Protein AF-A0A1G4J969-F1 (afdb_monomer)

Nearest PDB structures (foldseek):
  8i4x-assembly1_D  TM=6.548E-01  e=2.577E-09  Saccharomyces cerevisiae S288C
  7yqh-assembly1_D  TM=6.220E-01  e=5.184E-09  Saccharomyces cerevisiae S288C
  8i4w-assembly1_D  TM=6.866E-01  e=2.002E-08  Saccharomyces cerevisiae S288C
  8hqs-assembly1_D  TM=6.926E-01  e=4.218E-08  Saccharomyces cerevisiae S288C

pLDDT: mean 70.78, std 21.71, range [30.7, 97.62]

Radius of gyration: 30.9 Å; Cα contacts (8 Å, |Δi|>4): 247; chains: 1; bounding box: 83×100×76 Å

Secondary structure (DSSP, 8-state):
-----------------------------------------------PPPPPP-------S--S-GGGS-HHHHHHHHHHHHHHHHHSSPPPSSS-HHHHHHHHHHHHTT-S-TTTHHHHHHHHT-TTS----S--S-----PPPHHHHHHH-SSPTT--HHHHHHHHT--HHHHHS---------TTPPP--HHHHHHHHHTTTTSTTHHHHHHHHHHSHHHHTSSSS-HHHHHHHHHHH-HHHHHHHHHHHS-TT-HHHHHHHHHHSTTHHHHHHHHHTT-SS--HHHHHHHHHHHHHTT-HHHHHHHHHHHHHH-SS-THHHHHHHHHHHHHHHH-SS---HHHHHHHHHHHHHHH--

Sequence (361 aa):
MDSQDSLGEPLPVVGLDADVSVSTTEEEPGFDDEDEEDFLPGLDQPSSPEPPHRSSTQDNLLQLSEEDFDHSLIQKMDKTEKLAKALETEPPVSADVAGLSESFVSELEREDRTKDISLTLTERHLENRKDWYFLRENSSFMPTDSWETFLYGSLKPGCSLEELLQSFGVPRSLLTDLHVSLDGYDPRIRTNALSEMCCQLSQFIKSPRFTECFISFILDRNIFNSVGCTSAWCTDIYHKIGPTKFWDDYFKIVPKEAYILHLRVSRQIHGADRMLFQKLHNTTSLSNRRLIKGFDTLLFAGNHQGLLYYTLFIYGIRPDDTQSESLFQAMRNRLQKSRKGQYEVELVILEGYLTTFLINR

Mean predicted aligned error: 17.66 Å

Structure (mmCIF, N/CA/C/O backbone):
data_AF-A0A1G4J969-F1
#
_entry.id   AF-A0A1G4J969-F1
#
loop_
_atom_site.group_PDB
_atom_site.id
_atom_site.type_symbol
_atom_site.label_atom_id
_atom_site.label_alt_id
_atom_site.label_comp_id
_atom_site.label_asym_id
_atom_site.label_entity_id
_atom_site.label_seq_id
_atom_site.pdbx_PDB_ins_code
_atom_site.Cartn_x
_atom_site.Cartn_y
_atom_site.Cartn_z
_atom_site.occupancy
_atom_site.B_iso_or_equiv
_atom_site.auth_seq_id
_atom_site.auth_comp_id
_atom_site.auth_asym_id
_atom_site.auth_atom_id
_atom_site.pdbx_PDB_model_num
ATOM 1 N N . MET A 1 1 ? 39.313 48.111 1.075 1.00 41.81 1 MET A N 1
ATOM 2 C CA . MET A 1 1 ? 38.159 49.024 1.037 1.00 41.81 1 MET A CA 1
ATOM 3 C C . MET A 1 1 ? 37.201 48.566 2.105 1.00 41.81 1 MET A C 1
ATOM 5 O O . MET A 1 1 ? 37.050 47.366 2.298 1.00 41.81 1 MET A O 1
ATOM 9 N N . ASP A 1 2 ? 36.729 49.548 2.844 1.00 39.50 2 ASP A N 1
ATOM 10 C CA . ASP A 1 2 ? 36.290 49.498 4.228 1.00 39.50 2 ASP A CA 1
ATOM 11 C C . ASP A 1 2 ? 34.948 48.795 4.478 1.00 39.50 2 ASP A C 1
ATOM 13 O O . ASP A 1 2 ? 34.067 48.781 3.625 1.00 39.50 2 ASP A O 1
ATOM 17 N N . SER A 1 3 ? 34.859 48.223 5.683 1.00 47.06 3 SER A N 1
ATOM 18 C CA . SER A 1 3 ? 33.793 48.353 6.688 1.00 47.06 3 SER A CA 1
ATOM 19 C C . SER A 1 3 ? 32.348 48.607 6.227 1.00 47.06 3 SER A C 1
ATOM 21 O O . SER A 1 3 ? 32.068 49.637 5.626 1.00 47.06 3 SER A O 1
ATOM 23 N N . GLN A 1 4 ? 31.396 47.799 6.711 1.00 51.38 4 GLN A N 1
ATOM 24 C CA . GLN A 1 4 ? 30.562 48.179 7.868 1.00 51.38 4 GLN A CA 1
ATOM 25 C C . GLN A 1 4 ? 29.489 47.133 8.209 1.00 51.38 4 GLN A C 1
ATOM 27 O O . GLN A 1 4 ? 28.788 46.608 7.346 1.00 51.38 4 GLN A O 1
ATOM 32 N N . ASP A 1 5 ? 29.380 46.904 9.517 1.00 48.19 5 ASP A N 1
ATOM 33 C CA . ASP A 1 5 ? 28.280 46.289 10.250 1.00 48.19 5 ASP A CA 1
ATOM 34 C C . ASP A 1 5 ? 26.935 46.998 10.026 1.00 48.19 5 ASP A C 1
ATOM 36 O O . ASP A 1 5 ? 26.881 48.221 9.884 1.00 48.19 5 ASP A O 1
ATOM 40 N N . SER A 1 6 ? 25.829 46.261 10.172 1.00 56.16 6 SER A N 1
ATOM 41 C CA . SER A 1 6 ? 24.638 46.837 10.802 1.00 56.16 6 SER A CA 1
ATOM 42 C C . SER A 1 6 ? 23.777 45.770 11.480 1.00 56.16 6 SER A C 1
ATOM 44 O O . SER A 1 6 ? 23.208 44.887 10.840 1.00 56.16 6 SER A O 1
ATOM 46 N N . LEU A 1 7 ? 23.735 45.887 12.806 1.00 50.84 7 LEU A N 1
ATOM 47 C CA . LEU A 1 7 ? 22.812 45.265 13.748 1.00 50.84 7 LEU A CA 1
ATOM 48 C C . LEU A 1 7 ? 21.416 45.894 13.621 1.00 50.84 7 LEU A C 1
ATOM 50 O O . LEU A 1 7 ? 21.294 47.105 13.452 1.00 50.84 7 LEU A O 1
ATOM 54 N N . GLY A 1 8 ? 20.374 45.085 13.809 1.00 43.09 8 GLY A N 1
ATOM 55 C CA . GLY A 1 8 ? 18.993 45.544 13.948 1.00 43.09 8 GLY A CA 1
ATOM 56 C C . GLY A 1 8 ? 18.154 44.533 14.727 1.00 43.09 8 GLY A C 1
ATOM 57 O O . GLY A 1 8 ? 17.591 43.610 14.152 1.00 43.09 8 GLY A O 1
ATOM 58 N N . GLU A 1 9 ? 18.107 44.722 16.040 1.00 43.41 9 GLU A N 1
ATOM 59 C CA . GLU A 1 9 ? 17.221 44.087 17.030 1.00 43.41 9 GLU A CA 1
ATOM 60 C C . GLU A 1 9 ? 16.158 45.144 17.484 1.00 43.41 9 GLU A C 1
ATOM 62 O O . GLU A 1 9 ? 16.307 46.312 17.117 1.00 43.41 9 GLU A O 1
ATOM 67 N N . PRO A 1 10 ? 15.154 44.858 18.347 1.00 60.16 10 PRO A N 1
ATOM 68 C CA . PRO A 1 10 ? 13.914 44.097 18.115 1.00 60.16 10 PRO A CA 1
ATOM 69 C C . PRO A 1 10 ? 12.632 44.868 18.589 1.00 60.16 10 PRO A C 1
ATOM 71 O O . PRO A 1 10 ? 12.700 46.056 18.898 1.00 60.16 10 PRO A O 1
ATOM 74 N N . LEU A 1 11 ? 11.504 44.134 18.748 1.00 40.22 11 LEU A N 1
ATOM 75 C CA . LEU A 1 11 ? 10.257 44.409 19.530 1.00 40.22 11 LEU A CA 1
ATOM 76 C C . LEU A 1 11 ? 9.045 45.032 18.780 1.00 40.22 11 LEU A C 1
ATOM 78 O O . LEU A 1 11 ? 9.260 45.700 17.772 1.00 40.22 11 LEU A O 1
ATOM 82 N N . PRO A 1 12 ? 7.770 44.863 19.249 1.00 51.97 12 PRO A N 1
ATOM 83 C CA . PRO A 1 12 ? 7.336 44.391 20.575 1.00 51.97 12 PRO A CA 1
ATOM 84 C C . PRO A 1 12 ? 6.192 43.349 20.665 1.00 51.97 12 PRO A C 1
ATOM 86 O O . PRO A 1 12 ? 5.456 43.043 19.733 1.00 51.97 12 PRO A O 1
ATOM 89 N N . VAL A 1 13 ? 6.091 42.881 21.910 1.00 43.28 13 VAL A N 1
ATOM 90 C CA . VAL A 1 13 ? 5.053 42.156 22.656 1.00 43.28 13 VAL A CA 1
ATOM 91 C C . VAL A 1 13 ? 3.628 42.696 22.461 1.00 43.28 13 VAL A C 1
ATOM 93 O O . VAL A 1 13 ? 3.407 43.897 22.591 1.00 43.28 13 VAL A O 1
ATOM 96 N N . VA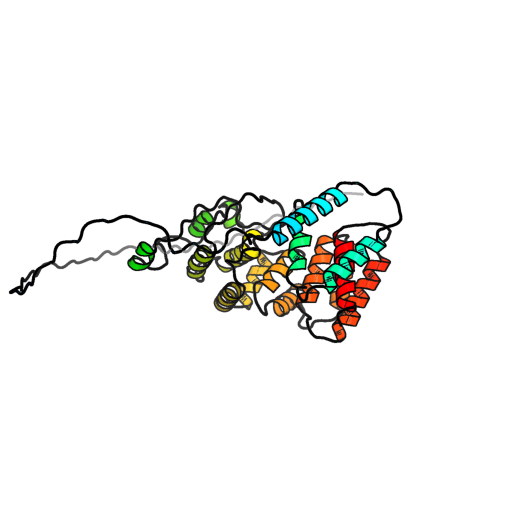L A 1 14 ? 2.653 41.789 22.322 1.00 45.75 14 VAL A N 1
ATOM 97 C CA . VAL A 1 14 ? 1.273 41.974 22.811 1.00 45.75 14 VAL A CA 1
ATOM 98 C C . VAL A 1 14 ? 0.825 40.656 23.443 1.00 45.75 14 VAL A C 1
ATOM 100 O O . VAL A 1 14 ? 0.712 39.641 22.761 1.00 45.75 14 VAL A O 1
ATOM 103 N N . GLY A 1 15 ? 0.629 40.682 24.761 1.00 36.88 15 GLY A N 1
ATOM 104 C CA . GLY A 1 15 ? -0.068 39.637 25.504 1.00 36.88 15 GLY A CA 1
ATOM 105 C C . GLY A 1 15 ? -1.577 39.845 25.455 1.00 36.88 15 GLY A C 1
ATOM 106 O O . GLY A 1 15 ? -2.033 40.942 25.146 1.00 36.88 15 GLY A O 1
ATOM 107 N N . LEU A 1 16 ? -2.328 38.800 25.788 1.00 47.72 16 LEU A N 1
ATOM 108 C CA . LEU A 1 16 ? -3.679 38.900 26.330 1.00 47.72 16 LEU A CA 1
ATOM 109 C C . LEU A 1 16 ? -3.958 37.627 27.132 1.00 47.72 16 LEU A C 1
ATOM 111 O O . LEU A 1 16 ? -4.098 36.538 26.576 1.00 47.72 16 LEU A O 1
ATOM 115 N N . ASP A 1 17 ? -3.994 37.819 28.445 1.00 38.53 17 ASP A N 1
ATOM 116 C CA . ASP A 1 17 ? -4.582 36.928 29.432 1.00 38.53 17 ASP A CA 1
ATOM 117 C C . ASP A 1 17 ? -6.094 36.800 29.204 1.00 38.53 17 ASP A C 1
ATOM 119 O O . ASP A 1 17 ? -6.768 37.776 28.862 1.00 38.53 17 ASP A O 1
ATOM 123 N N . ALA A 1 18 ? -6.637 35.616 29.472 1.00 47.59 18 ALA A N 1
ATOM 124 C CA . ALA A 1 18 ? -8.020 35.466 29.903 1.00 47.59 18 ALA A CA 1
ATOM 125 C C . ALA A 1 18 ? -8.147 34.200 30.756 1.00 47.59 18 ALA A C 1
ATOM 127 O O . ALA A 1 18 ? -8.369 33.097 30.257 1.00 47.59 18 ALA A O 1
ATOM 128 N N . ASP A 1 19 ? -8.000 34.410 32.061 1.00 36.81 19 ASP A N 1
ATOM 129 C CA . ASP A 1 19 ? -8.583 33.591 33.114 1.00 36.81 19 ASP A CA 1
ATOM 130 C C . ASP A 1 19 ? -10.093 33.420 32.896 1.00 36.81 19 ASP A C 1
ATOM 132 O O . ASP A 1 19 ? -10.825 34.406 32.803 1.00 36.81 19 ASP A O 1
ATOM 136 N N . VAL A 1 20 ? -10.579 32.179 32.939 1.00 45.09 20 VAL A N 1
ATOM 137 C CA . VAL A 1 20 ? -11.920 31.882 33.459 1.00 45.09 20 VAL A CA 1
ATOM 138 C C . VAL A 1 20 ? -11.818 30.655 34.356 1.00 45.09 20 VAL A C 1
ATOM 140 O O . VAL A 1 20 ? -11.724 29.519 33.902 1.00 45.09 20 VAL A O 1
ATOM 143 N N . SER A 1 21 ? -11.850 30.927 35.656 1.00 44.84 21 SER A N 1
ATOM 144 C CA . SER A 1 21 ? -12.199 29.977 36.707 1.00 44.84 21 SER A CA 1
ATOM 145 C C . SER A 1 21 ? -13.710 30.045 36.925 1.00 44.84 21 SER A C 1
ATOM 147 O O . SER A 1 21 ? -14.201 31.135 37.204 1.00 44.84 21 SER A O 1
ATOM 149 N N . VAL A 1 22 ? -14.436 28.922 36.873 1.00 42.62 22 VAL A N 1
ATOM 150 C CA . VAL A 1 22 ? -15.690 28.750 37.630 1.00 42.62 22 VAL A CA 1
ATOM 151 C C . VAL A 1 22 ? -15.782 27.317 38.155 1.00 42.62 22 VAL A C 1
ATOM 153 O O . VAL A 1 22 ? -15.481 26.339 37.478 1.00 42.62 22 VAL A O 1
ATOM 156 N N . SER A 1 23 ? -16.167 27.291 39.419 1.00 37.66 23 SER A N 1
ATOM 157 C CA . SER A 1 23 ? -16.250 26.261 40.438 1.00 37.66 23 SER A CA 1
ATOM 158 C C . SER A 1 23 ? -17.366 25.223 40.274 1.00 37.66 23 SER A C 1
ATOM 160 O O . SER A 1 23 ? -18.466 25.537 39.831 1.00 37.66 23 SER A O 1
ATOM 162 N N . THR A 1 24 ? -17.047 24.019 40.759 1.00 41.03 24 THR A N 1
ATOM 163 C CA . THR A 1 24 ? -17.856 23.057 41.538 1.00 41.03 24 THR A CA 1
ATOM 164 C C . THR A 1 24 ? -19.319 23.397 41.840 1.00 41.03 24 THR A C 1
ATOM 166 O O . THR A 1 24 ? -19.602 24.434 42.442 1.00 41.03 24 THR A O 1
ATOM 169 N N . THR A 1 25 ? -20.212 22.421 41.652 1.00 40.56 25 THR A N 1
ATOM 170 C CA . THR A 1 25 ? -21.225 22.095 42.672 1.00 40.56 25 THR A CA 1
ATOM 171 C C . THR A 1 25 ? -21.637 20.628 42.564 1.00 40.56 25 THR A C 1
ATOM 173 O O . THR A 1 25 ? -21.962 20.132 41.488 1.00 40.56 25 THR A O 1
ATOM 176 N N . GLU A 1 26 ? -21.519 19.957 43.704 1.00 45.94 26 GLU A N 1
ATOM 177 C CA . GLU A 1 26 ? -22.080 18.659 44.059 1.00 45.94 26 GLU A CA 1
ATOM 178 C C . GLU A 1 26 ? -23.613 18.723 44.026 1.00 45.94 26 GLU A C 1
ATOM 180 O O . GLU A 1 26 ? -24.165 19.793 44.261 1.00 45.94 26 GLU A O 1
ATOM 185 N N . GLU A 1 27 ? -24.274 17.590 43.782 1.00 46.66 27 GLU A N 1
ATOM 186 C CA . GLU A 1 27 ? -25.520 17.191 44.457 1.00 46.66 27 GLU A CA 1
ATOM 187 C C . GLU A 1 27 ? -25.898 15.769 43.999 1.00 46.66 27 GLU A C 1
ATOM 189 O O . GLU A 1 27 ? -26.453 15.552 42.922 1.00 46.66 27 GLU A O 1
ATOM 194 N N . GLU A 1 28 ? -25.557 14.782 44.833 1.00 47.25 28 GLU A N 1
ATOM 195 C CA . GLU A 1 28 ? -26.369 13.570 44.967 1.00 47.25 28 GLU A CA 1
ATOM 196 C C . GLU A 1 28 ? -27.682 13.937 45.675 1.00 47.25 28 GLU A C 1
ATOM 198 O O . GLU A 1 28 ? -27.721 14.867 46.487 1.00 47.25 28 GLU A O 1
ATOM 203 N N . PRO A 1 29 ? -28.749 13.165 45.438 1.00 54.50 29 PRO A N 1
ATO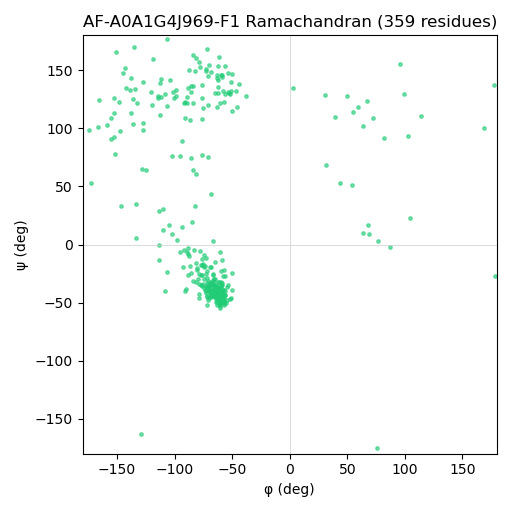M 204 C CA . PRO A 1 29 ? -29.245 12.393 46.571 1.00 54.50 29 PRO A CA 1
ATOM 205 C C . PRO A 1 29 ? -29.635 10.961 46.197 1.00 54.50 29 PRO A C 1
ATOM 207 O O . PRO A 1 29 ? -30.195 10.692 45.132 1.00 54.50 29 PRO A O 1
ATOM 210 N N . GLY A 1 30 ? -29.354 10.056 47.133 1.00 40.66 30 GLY A N 1
ATOM 211 C CA . GLY A 1 30 ? -29.876 8.697 47.155 1.00 40.66 30 GLY A CA 1
ATOM 212 C C . GLY A 1 30 ? -31.359 8.617 47.520 1.00 40.66 30 GLY A C 1
ATOM 213 O O . GLY A 1 30 ? -31.954 9.595 47.963 1.00 40.66 30 GLY A O 1
ATOM 214 N N . PHE A 1 31 ? -31.912 7.424 47.310 1.00 42.41 31 PHE A N 1
ATOM 215 C CA . PHE A 1 31 ? -33.105 6.831 47.930 1.00 42.41 31 PHE A CA 1
ATOM 216 C C . PHE A 1 31 ? -33.034 5.338 47.546 1.00 42.41 31 PHE A C 1
ATOM 218 O O . PHE A 1 31 ? -32.978 5.024 46.357 1.00 42.41 31 PHE A O 1
ATOM 225 N N . ASP A 1 32 ? -32.600 4.476 48.462 1.00 41.44 32 ASP A N 1
ATOM 226 C CA . ASP A 1 32 ? -33.397 3.728 49.456 1.00 41.44 32 ASP A CA 1
ATOM 227 C C . ASP A 1 32 ? -34.226 2.591 48.834 1.00 41.44 32 ASP A C 1
ATOM 229 O O . ASP A 1 32 ? -35.200 2.814 48.118 1.00 41.44 32 ASP A O 1
ATOM 233 N N . ASP A 1 33 ? -33.735 1.393 49.154 1.00 42.03 33 ASP A N 1
ATOM 234 C CA . ASP A 1 33 ? -34.429 0.270 49.781 1.00 42.03 33 ASP A CA 1
ATOM 235 C C . ASP A 1 33 ? -35.548 -0.494 49.060 1.00 42.03 33 ASP A C 1
ATOM 237 O O . ASP A 1 33 ? -36.584 0.031 48.668 1.00 42.03 33 ASP A O 1
ATOM 241 N N . GLU A 1 34 ? -35.250 -1.798 48.990 1.00 44.31 34 GLU A N 1
ATOM 242 C CA . GLU A 1 34 ? -36.081 -2.936 49.391 1.00 44.31 34 GLU A CA 1
ATOM 243 C C . GLU A 1 34 ? -37.446 -3.104 48.716 1.00 44.31 34 GLU A C 1
ATOM 245 O O . GLU A 1 34 ? -38.354 -2.304 48.870 1.00 44.31 34 GLU A O 1
ATOM 250 N N . ASP A 1 35 ? -37.592 -4.234 48.019 1.00 50.78 35 ASP A N 1
ATOM 251 C CA . ASP A 1 35 ? -38.647 -5.193 48.351 1.00 50.78 35 ASP A CA 1
ATOM 252 C C . ASP A 1 35 ? -38.256 -6.572 47.788 1.00 50.78 35 ASP A C 1
ATOM 254 O O . ASP A 1 35 ? -38.308 -6.851 46.585 1.00 50.78 35 ASP A O 1
ATOM 258 N N . GLU A 1 36 ? -37.798 -7.427 48.706 1.00 47.06 36 GLU A N 1
ATOM 259 C CA . GLU A 1 36 ? -37.967 -8.874 48.635 1.00 47.06 36 GLU A CA 1
ATOM 260 C C . GLU A 1 36 ? -39.470 -9.173 48.556 1.00 47.06 36 GLU A C 1
ATOM 262 O O . GLU A 1 36 ? -40.207 -8.681 49.397 1.00 47.06 36 GLU A O 1
ATOM 267 N N . GLU A 1 37 ? -39.929 -10.026 47.636 1.00 50.25 37 GLU A N 1
ATOM 268 C CA . GLU A 1 37 ? -41.011 -10.960 47.969 1.00 50.25 37 GLU A CA 1
ATOM 269 C C . GLU A 1 37 ? -40.884 -12.271 47.183 1.00 50.25 37 GLU A C 1
ATOM 271 O O . GLU A 1 37 ? -40.859 -12.335 45.949 1.00 50.25 37 GLU A O 1
ATOM 276 N N . ASP A 1 38 ? -40.808 -13.324 47.988 1.00 42.78 38 ASP A N 1
ATOM 277 C CA . ASP A 1 38 ? -40.925 -14.736 47.686 1.00 42.78 38 ASP A CA 1
ATOM 278 C C . ASP A 1 38 ? -42.204 -15.081 46.918 1.00 42.78 38 ASP A C 1
ATOM 280 O O . ASP A 1 38 ? -43.303 -14.835 47.401 1.00 42.78 38 ASP A O 1
ATOM 284 N N . PHE A 1 39 ? -42.085 -15.822 45.812 1.00 40.97 39 PHE A N 1
ATOM 285 C CA . PHE A 1 39 ? -43.150 -16.731 45.369 1.00 40.97 39 PHE A CA 1
ATOM 286 C C . PHE A 1 39 ? -42.565 -17.966 44.663 1.00 40.97 39 PHE A C 1
ATOM 288 O O . PHE A 1 39 ? -42.291 -17.973 43.464 1.00 40.97 39 PHE A O 1
ATOM 295 N N . LEU A 1 40 ? -42.442 -19.061 45.418 1.00 46.03 40 LEU A N 1
ATOM 296 C CA . LEU A 1 40 ? -42.576 -20.430 44.910 1.00 46.03 40 LEU A CA 1
ATOM 297 C C . LEU A 1 40 ? -43.851 -21.026 45.515 1.00 46.03 40 LEU A C 1
ATOM 299 O O . LEU A 1 40 ? -44.134 -20.811 46.694 1.00 46.03 40 LEU A O 1
ATOM 303 N N . PRO A 1 41 ? -44.599 -21.830 44.743 1.00 48.09 41 PRO A N 1
ATOM 304 C CA . PRO A 1 41 ? -44.569 -23.250 45.088 1.00 48.09 41 PRO A CA 1
ATOM 305 C C . PRO A 1 41 ? -44.654 -24.210 43.887 1.00 48.09 41 PRO A C 1
ATOM 307 O O . PRO A 1 41 ? -45.406 -23.996 42.943 1.00 48.09 41 PRO A O 1
ATOM 310 N N . GLY A 1 42 ? -43.986 -25.361 44.037 1.00 33.84 42 GLY A N 1
ATOM 311 C CA . GLY A 1 42 ? -44.632 -26.657 43.786 1.00 33.84 42 GLY A CA 1
ATOM 312 C C . GLY A 1 42 ? -44.342 -27.395 42.473 1.00 33.84 42 GLY A C 1
ATOM 313 O O . GLY A 1 42 ? -45.081 -27.246 41.514 1.00 33.84 42 GLY A O 1
ATOM 314 N N . LEU A 1 43 ? -43.345 -28.290 42.547 1.00 36.50 43 LEU A N 1
ATOM 315 C CA . LEU A 1 43 ? -43.376 -29.719 42.161 1.00 36.50 43 LEU A CA 1
ATOM 316 C C . LEU A 1 43 ? -43.813 -30.125 40.735 1.00 36.50 43 LEU A C 1
ATOM 318 O O . LEU A 1 43 ? -44.990 -30.096 40.407 1.00 36.50 43 LEU A O 1
ATOM 322 N N . ASP A 1 44 ? -42.872 -30.689 39.963 1.00 36.56 44 ASP A N 1
ATOM 323 C CA . ASP A 1 44 ? -42.855 -32.142 39.704 1.00 36.56 44 ASP A CA 1
ATOM 324 C C . ASP A 1 44 ? -41.514 -32.608 39.094 1.00 36.56 44 ASP A C 1
ATOM 326 O O . ASP A 1 44 ? -41.048 -32.114 38.068 1.00 36.56 44 ASP A O 1
ATOM 330 N N . GLN A 1 45 ? -40.881 -33.582 39.760 1.00 39.19 45 GLN A N 1
ATOM 331 C CA . GLN A 1 45 ? -39.791 -34.407 39.225 1.00 39.19 45 GLN A CA 1
ATOM 332 C C . GLN A 1 45 ? -40.369 -35.488 38.301 1.00 39.19 45 GLN A C 1
ATOM 334 O O . GLN A 1 45 ? -41.450 -36.014 38.567 1.00 39.19 45 GLN A O 1
ATOM 339 N N . PRO A 1 46 ? -39.580 -35.960 37.323 1.00 39.22 46 PRO A N 1
ATOM 340 C CA . PRO A 1 46 ? -39.229 -37.375 37.410 1.00 39.22 46 PRO A CA 1
ATOM 341 C C . PRO A 1 46 ? -37.748 -37.667 37.114 1.00 39.22 46 PRO A C 1
ATOM 343 O O . PRO A 1 46 ? -37.215 -37.337 36.060 1.00 39.22 46 PRO A O 1
ATOM 346 N N . SER A 1 47 ? -37.131 -38.347 38.085 1.00 32.66 47 SER A N 1
ATOM 347 C CA . SER A 1 47 ? -36.179 -39.466 37.960 1.00 32.66 47 SER A CA 1
ATOM 348 C C . SER A 1 47 ? -35.121 -39.453 36.842 1.00 32.66 47 SER A C 1
ATOM 350 O O . SER A 1 47 ? -35.399 -39.776 35.687 1.00 32.66 47 SER A O 1
ATOM 352 N N . SER A 1 48 ? -33.866 -39.261 37.261 1.00 35.56 48 SER A N 1
ATOM 353 C CA . SER A 1 48 ? -32.650 -39.710 36.571 1.00 35.56 48 SER A CA 1
ATOM 354 C C . SER A 1 48 ? -32.657 -41.211 36.250 1.00 35.56 48 SER A C 1
ATOM 356 O O . SER A 1 48 ? -33.080 -42.009 37.090 1.00 35.56 48 SER A O 1
ATOM 358 N N . PRO A 1 49 ? -32.029 -41.625 35.138 1.00 40.19 49 PRO A N 1
ATOM 359 C CA . PRO A 1 49 ? -31.361 -42.913 35.033 1.00 40.19 49 PRO A CA 1
ATOM 360 C C . PRO A 1 49 ? -29.845 -42.762 35.257 1.00 40.19 49 PRO A C 1
ATOM 362 O O . PRO A 1 49 ? -29.193 -41.885 34.690 1.00 40.19 49 PRO A O 1
ATOM 365 N N . GLU A 1 50 ? -29.300 -43.643 36.095 1.00 35.91 50 GLU A N 1
ATOM 366 C CA . GLU A 1 50 ? -27.867 -43.876 36.321 1.00 35.91 50 GLU A CA 1
ATOM 367 C C . GLU A 1 50 ? -27.120 -44.349 35.049 1.00 35.91 50 GLU A C 1
ATOM 369 O O . GLU A 1 50 ? -27.744 -44.817 34.091 1.00 35.91 50 GLU A O 1
ATOM 374 N N . PRO A 1 51 ? -25.776 -44.235 35.023 1.00 39.09 51 PRO A N 1
ATOM 375 C CA . PRO A 1 51 ? -24.967 -44.306 33.811 1.00 39.09 51 PRO A CA 1
ATOM 376 C C . PRO A 1 51 ? -24.574 -45.747 33.449 1.00 39.09 51 PRO A C 1
ATOM 378 O O . PRO A 1 51 ? -24.320 -46.560 34.341 1.00 39.09 51 PRO A O 1
ATOM 381 N N . PRO A 1 52 ? -24.394 -46.083 32.159 1.00 36.19 52 PRO A N 1
ATOM 382 C CA . PRO A 1 52 ? -23.726 -47.315 31.797 1.00 36.19 52 PRO A CA 1
ATOM 383 C C . PRO A 1 52 ? -22.204 -47.130 31.792 1.00 36.19 52 PRO A C 1
ATOM 385 O O . PRO A 1 52 ? -21.641 -46.149 31.305 1.00 36.19 52 PRO A O 1
ATOM 388 N N . HIS A 1 53 ? -21.557 -48.138 32.362 1.00 33.16 53 HIS A N 1
ATOM 389 C CA . HIS A 1 53 ? -20.126 -48.337 32.475 1.00 33.16 53 HIS A CA 1
ATOM 390 C C . HIS A 1 53 ? -19.339 -48.193 31.162 1.00 33.16 53 HIS A C 1
ATOM 392 O O . HIS A 1 53 ? -19.753 -48.627 30.089 1.00 33.16 53 HIS A O 1
ATOM 398 N N . ARG A 1 54 ? -18.113 -47.683 31.337 1.00 33.97 54 ARG A N 1
ATOM 399 C CA . ARG A 1 54 ? -16.958 -47.795 30.438 1.00 33.97 54 ARG A CA 1
ATOM 400 C C . ARG A 1 54 ? -16.858 -49.174 29.774 1.00 33.97 54 ARG A C 1
ATOM 402 O O . ARG A 1 54 ? -16.702 -50.180 30.461 1.00 33.97 54 ARG A O 1
ATOM 409 N N . SER A 1 55 ? -16.741 -49.176 28.450 1.00 31.38 55 SER A N 1
ATOM 410 C CA . SER A 1 55 ? -15.832 -50.082 27.752 1.00 31.38 55 SER A CA 1
ATOM 411 C C . SER A 1 55 ? -15.053 -49.296 26.698 1.00 31.38 55 SER A C 1
ATOM 413 O O . SER A 1 55 ? -15.567 -48.410 26.023 1.00 31.38 55 SER A O 1
ATOM 415 N N . SER A 1 56 ? -13.756 -49.556 26.704 1.00 30.70 56 SER A N 1
ATOM 416 C CA . SER A 1 56 ? -12.677 -48.936 25.956 1.00 30.70 56 SER A CA 1
ATOM 417 C C . SER A 1 56 ? -12.513 -49.572 24.583 1.00 30.70 56 SER A C 1
ATOM 419 O O . SER A 1 56 ? -12.389 -50.792 24.529 1.00 30.70 56 SER A O 1
ATOM 421 N N . THR A 1 57 ? -12.432 -48.763 23.528 1.00 31.86 57 THR A N 1
ATOM 422 C CA . THR A 1 57 ? -11.468 -48.794 22.395 1.00 31.86 57 THR A CA 1
ATOM 423 C C . THR A 1 57 ? -12.026 -47.820 21.350 1.00 31.86 57 THR A C 1
ATOM 425 O O . THR A 1 57 ? -13.129 -48.015 20.857 1.00 31.86 57 THR A O 1
ATOM 428 N N . GLN A 1 58 ? -11.523 -46.587 21.255 1.00 34.94 58 GLN A N 1
ATOM 429 C CA . GLN A 1 58 ? -10.328 -46.192 20.495 1.00 34.94 58 GLN A CA 1
ATOM 430 C C . GLN A 1 58 ? -10.337 -46.714 19.049 1.00 34.94 58 GLN A C 1
ATOM 432 O O . GLN A 1 58 ? -10.499 -47.905 18.815 1.00 34.94 58 GLN A O 1
ATOM 437 N N . ASP A 1 59 ? -10.121 -45.763 18.138 1.00 33.81 59 ASP A N 1
ATOM 438 C CA . ASP A 1 59 ? -9.734 -45.929 16.735 1.00 33.81 59 ASP A CA 1
ATOM 439 C C . ASP A 1 59 ? -10.866 -46.247 15.751 1.00 33.81 59 ASP A C 1
ATOM 441 O O . ASP A 1 59 ? -11.181 -47.404 15.513 1.00 33.81 59 ASP A O 1
ATOM 445 N N . ASN A 1 60 ? -11.466 -45.200 15.156 1.00 34.50 60 ASN A N 1
ATOM 446 C CA . ASN A 1 60 ? -12.023 -45.224 13.787 1.00 34.50 60 ASN A CA 1
ATOM 447 C C . ASN A 1 60 ? -12.483 -43.832 13.300 1.00 34.50 60 ASN A C 1
ATOM 449 O O . ASN A 1 60 ? -13.610 -43.654 12.839 1.00 34.50 60 ASN A O 1
ATOM 453 N N . LEU A 1 61 ? -11.612 -42.819 13.378 1.00 33.91 61 LEU A N 1
ATOM 454 C CA . LEU A 1 61 ? -11.804 -41.595 12.584 1.00 33.91 61 LEU A CA 1
ATOM 455 C C . LEU A 1 61 ? -10.489 -40.942 12.134 1.00 33.91 61 LEU A C 1
ATOM 457 O O . LEU A 1 61 ? -10.413 -39.728 12.036 1.00 33.91 61 LEU A O 1
ATOM 461 N N . LEU A 1 62 ? -9.450 -41.736 11.868 1.00 36.78 62 LEU A N 1
ATOM 462 C CA . LEU A 1 62 ? -8.231 -41.307 11.174 1.00 36.78 62 LEU A CA 1
ATOM 463 C C . LEU A 1 62 ? -7.637 -42.521 10.444 1.00 36.78 62 LEU A C 1
ATOM 465 O O . LEU A 1 62 ? -6.697 -43.152 10.905 1.00 36.78 62 LEU A O 1
ATOM 469 N N . GLN A 1 63 ? -8.228 -42.874 9.308 1.00 37.28 63 GLN A N 1
ATOM 470 C CA . GLN A 1 63 ? -7.556 -43.654 8.265 1.00 37.28 63 GLN A CA 1
ATOM 471 C C . GLN A 1 63 ? -7.739 -42.905 6.944 1.00 37.28 63 GLN A C 1
ATOM 473 O O . GLN A 1 63 ? -8.429 -43.339 6.029 1.00 37.28 63 GLN A O 1
ATOM 478 N N . LEU A 1 64 ? -7.149 -41.711 6.888 1.00 35.06 64 LEU A N 1
ATOM 479 C CA . LEU A 1 64 ? -6.656 -41.163 5.632 1.00 35.06 64 LEU A CA 1
ATOM 480 C C . LEU A 1 64 ? -5.222 -41.673 5.515 1.00 35.06 64 LEU A C 1
ATOM 482 O O . LEU A 1 64 ? -4.433 -41.504 6.440 1.00 35.06 64 LEU A O 1
ATOM 486 N N . SER A 1 65 ? -4.941 -42.384 4.430 1.00 35.94 65 SER A N 1
ATOM 487 C CA . SER A 1 65 ? -3.672 -43.050 4.156 1.00 35.94 65 SER A CA 1
ATOM 488 C C . SER A 1 65 ? -2.474 -42.113 4.345 1.00 35.94 65 SER A C 1
ATOM 490 O O . SER A 1 65 ? -2.286 -41.171 3.576 1.00 35.94 65 SER A O 1
ATOM 492 N N . GLU A 1 66 ? -1.632 -42.423 5.330 1.00 41.62 66 GLU A N 1
ATOM 493 C CA . GLU A 1 66 ? -0.323 -41.798 5.584 1.00 41.62 66 GLU A CA 1
ATOM 494 C C . GLU A 1 66 ? 0.724 -42.076 4.485 1.00 41.62 66 GLU A C 1
ATOM 496 O O . GLU A 1 66 ? 1.862 -41.628 4.590 1.00 41.62 66 GLU A O 1
ATOM 501 N N . GLU A 1 67 ? 0.368 -42.772 3.403 1.00 41.47 67 GLU A N 1
ATOM 502 C CA . GLU A 1 67 ? 1.307 -43.154 2.337 1.00 41.47 67 GLU A CA 1
ATOM 503 C C . GLU A 1 67 ? 1.326 -42.188 1.138 1.00 41.47 67 GLU A C 1
ATOM 505 O O . GLU A 1 67 ? 2.224 -42.273 0.306 1.00 41.47 67 GLU A O 1
ATOM 510 N N . ASP A 1 68 ? 0.425 -41.197 1.105 1.00 42.81 68 ASP A N 1
ATOM 511 C CA . ASP A 1 68 ? 0.404 -40.121 0.100 1.00 42.81 68 ASP A CA 1
ATOM 512 C C . ASP A 1 68 ? 0.718 -38.744 0.714 1.00 42.81 68 ASP A C 1
ATOM 514 O O . ASP A 1 68 ? 0.276 -37.706 0.210 1.00 42.81 68 ASP A O 1
ATOM 518 N N . PHE A 1 69 ? 1.512 -38.696 1.796 1.00 45.34 69 PHE A N 1
ATOM 519 C CA . PHE A 1 69 ? 2.126 -37.447 2.262 1.00 45.34 69 PHE A CA 1
ATOM 520 C C . PHE A 1 69 ? 3.233 -37.020 1.283 1.00 45.34 69 PHE A C 1
ATOM 522 O O . PHE A 1 69 ? 4.430 -37.211 1.477 1.00 45.34 69 PHE A O 1
ATOM 529 N N . ASP A 1 70 ? 2.737 -36.508 0.162 1.00 57.34 70 ASP A N 1
ATOM 530 C CA . ASP A 1 70 ? 3.328 -35.709 -0.894 1.00 57.34 70 ASP A CA 1
ATOM 531 C C . ASP A 1 70 ? 4.822 -35.965 -1.165 1.00 57.34 70 ASP A C 1
ATOM 533 O O . ASP A 1 70 ? 5.688 -35.099 -1.015 1.00 57.34 70 ASP A O 1
ATOM 537 N N . HIS A 1 71 ? 5.124 -37.153 -1.699 1.00 47.47 71 HIS A N 1
ATOM 538 C CA . HIS A 1 71 ? 6.384 -37.415 -2.403 1.00 47.47 71 HIS A CA 1
ATOM 539 C C . HIS A 1 71 ? 6.687 -36.348 -3.476 1.00 47.47 71 HIS A C 1
ATOM 541 O O . HIS A 1 71 ? 7.857 -36.123 -3.799 1.00 47.47 71 HIS A O 1
ATOM 547 N N . SER A 1 72 ? 5.667 -35.651 -4.001 1.00 45.94 72 SER A N 1
ATOM 548 C CA . SER A 1 72 ? 5.857 -34.507 -4.899 1.00 45.94 72 SER A CA 1
ATOM 549 C C . SER A 1 72 ? 6.404 -33.284 -4.160 1.00 45.94 72 SER A C 1
ATOM 551 O O . SER A 1 72 ? 7.242 -32.581 -4.720 1.00 45.94 72 SER A O 1
ATOM 553 N N . LEU A 1 73 ? 6.009 -33.045 -2.906 1.00 45.22 73 LEU A N 1
ATOM 554 C CA . LEU A 1 73 ? 6.549 -31.978 -2.061 1.00 45.22 73 LEU A CA 1
ATOM 555 C C . LEU A 1 73 ? 8.009 -32.251 -1.697 1.00 45.22 73 LEU A C 1
ATOM 557 O O . LEU A 1 73 ? 8.840 -31.357 -1.827 1.00 45.22 73 LEU A O 1
ATOM 561 N N . ILE A 1 74 ? 8.342 -33.498 -1.352 1.00 54.91 74 ILE A N 1
ATOM 562 C CA . ILE A 1 74 ? 9.728 -33.913 -1.090 1.00 54.91 74 ILE A CA 1
ATOM 563 C C . ILE A 1 74 ? 10.571 -33.772 -2.364 1.00 54.91 74 ILE A C 1
ATOM 565 O O . ILE A 1 74 ? 11.645 -33.181 -2.321 1.00 54.91 74 ILE A O 1
ATOM 569 N N . GLN A 1 75 ? 10.072 -34.207 -3.527 1.00 52.09 75 GLN A N 1
ATOM 570 C CA . GLN A 1 75 ? 10.769 -33.991 -4.802 1.00 52.09 75 GLN A CA 1
ATOM 571 C C . GLN A 1 75 ? 10.916 -32.509 -5.165 1.00 52.09 75 GLN A C 1
ATOM 573 O O . GLN A 1 75 ? 11.919 -32.130 -5.771 1.00 52.09 75 GLN A O 1
ATOM 578 N N . LYS A 1 76 ? 9.934 -31.665 -4.832 1.00 51.03 76 LYS A N 1
ATOM 579 C CA . LYS A 1 76 ? 10.004 -30.213 -5.051 1.00 51.03 76 LYS A CA 1
ATOM 580 C C . LYS A 1 76 ? 11.034 -29.572 -4.126 1.00 51.03 76 LYS A C 1
ATOM 582 O O . LYS A 1 76 ? 11.841 -28.787 -4.612 1.00 51.03 76 LYS A O 1
ATOM 587 N N . MET A 1 77 ? 11.075 -29.961 -2.852 1.00 47.75 77 MET A N 1
ATOM 588 C CA . MET A 1 77 ? 12.083 -29.501 -1.893 1.00 47.75 77 MET A CA 1
ATOM 589 C C . MET A 1 77 ? 13.497 -29.910 -2.319 1.00 47.75 77 MET A C 1
ATOM 591 O O . MET A 1 77 ? 14.398 -29.075 -2.355 1.00 47.75 77 MET A O 1
ATOM 595 N N . ASP A 1 78 ? 13.664 -31.155 -2.758 1.00 53.53 78 ASP A N 1
ATOM 596 C CA . ASP A 1 78 ? 14.943 -31.707 -3.205 1.00 53.53 78 ASP A CA 1
ATOM 597 C C . ASP A 1 78 ? 15.425 -31.057 -4.523 1.00 53.53 78 ASP A C 1
ATOM 599 O O . ASP A 1 78 ? 16.618 -30.828 -4.730 1.00 53.53 78 ASP A O 1
ATOM 603 N N . LYS A 1 79 ? 14.494 -30.665 -5.409 1.00 55.00 79 LYS A N 1
ATOM 604 C CA . LYS A 1 79 ? 14.790 -29.841 -6.597 1.00 55.00 79 LYS A CA 1
ATOM 605 C C . LYS A 1 79 ? 15.174 -28.409 -6.229 1.00 55.00 79 LYS A C 1
ATOM 607 O O . LYS A 1 79 ? 16.114 -27.875 -6.814 1.00 55.00 79 LYS A O 1
ATOM 612 N N . THR A 1 80 ? 14.499 -27.800 -5.253 1.00 50.25 80 THR A N 1
ATOM 613 C CA . THR A 1 80 ? 14.845 -26.450 -4.786 1.00 50.25 80 THR A CA 1
ATOM 614 C C . THR A 1 80 ? 16.185 -26.407 -4.054 1.00 50.25 80 THR A C 1
ATOM 616 O O . THR A 1 80 ? 16.929 -25.449 -4.230 1.00 50.25 80 THR A O 1
ATOM 619 N N . GLU A 1 81 ? 16.551 -27.455 -3.310 1.00 50.41 81 GLU A N 1
ATOM 620 C CA . GLU A 1 81 ? 17.864 -27.560 -2.660 1.00 50.41 81 GLU A CA 1
ATOM 621 C C . GLU A 1 81 ? 18.991 -27.750 -3.689 1.00 50.41 81 GLU A C 1
ATOM 623 O O . GLU A 1 81 ? 20.060 -27.151 -3.571 1.00 50.41 81 GLU A O 1
ATOM 628 N N . LYS A 1 82 ? 18.745 -28.531 -4.750 1.00 57.56 82 LYS A N 1
ATOM 629 C CA . LYS A 1 82 ? 19.691 -28.687 -5.868 1.00 57.56 82 LYS A CA 1
ATOM 630 C C . LYS A 1 82 ? 19.896 -27.382 -6.640 1.00 57.56 82 LYS A C 1
ATOM 632 O O . LYS A 1 82 ? 21.028 -27.081 -7.005 1.00 57.56 82 LYS A O 1
ATOM 637 N N . LEU A 1 83 ? 18.837 -26.595 -6.841 1.00 49.38 83 LEU A N 1
ATOM 638 C CA . LEU A 1 83 ? 18.930 -25.259 -7.439 1.00 49.38 83 LEU A CA 1
ATOM 639 C C . LEU A 1 83 ? 19.678 -24.275 -6.530 1.00 49.38 83 LEU A C 1
ATOM 641 O O . LEU A 1 83 ? 20.532 -23.543 -7.018 1.00 49.38 83 LEU A O 1
ATOM 645 N N . ALA A 1 84 ? 19.437 -24.306 -5.217 1.00 46.12 84 ALA A N 1
ATOM 646 C CA . ALA A 1 84 ? 20.170 -23.479 -4.258 1.00 46.12 84 ALA A CA 1
ATOM 647 C C . ALA A 1 84 ? 21.681 -23.786 -4.273 1.00 46.12 84 ALA A C 1
ATOM 649 O O . ALA A 1 84 ? 22.492 -22.870 -4.384 1.00 46.12 84 ALA A O 1
ATOM 650 N N . LYS A 1 85 ? 22.065 -25.071 -4.290 1.00 51.91 85 LYS A N 1
ATOM 651 C CA . LYS A 1 85 ? 23.476 -25.493 -4.404 1.00 51.91 85 LYS A CA 1
ATOM 652 C C . LYS A 1 85 ? 24.113 -25.132 -5.752 1.00 51.91 85 LYS A C 1
ATOM 654 O O . LYS A 1 85 ? 25.309 -24.852 -5.808 1.00 51.91 85 LYS A O 1
ATOM 659 N N . ALA A 1 86 ? 23.331 -25.120 -6.832 1.00 50.75 86 ALA A N 1
ATOM 660 C CA . ALA A 1 86 ? 23.796 -24.687 -8.151 1.00 50.75 86 ALA A CA 1
ATOM 661 C C . ALA A 1 86 ? 24.005 -23.162 -8.245 1.00 50.75 86 ALA A C 1
ATOM 663 O O . ALA A 1 86 ? 24.780 -22.714 -9.081 1.00 50.75 86 ALA A O 1
ATOM 664 N N . LEU A 1 87 ? 23.349 -22.368 -7.389 1.00 47.94 87 LEU A N 1
ATOM 665 C CA . LEU A 1 87 ? 23.553 -20.917 -7.292 1.00 47.94 87 LEU A CA 1
ATOM 666 C C . LEU A 1 87 ? 24.710 -20.518 -6.361 1.00 47.94 87 LEU A C 1
ATOM 668 O O . LEU A 1 87 ? 25.281 -19.446 -6.538 1.00 47.94 87 LEU A O 1
ATOM 672 N N . GLU A 1 88 ? 25.073 -21.358 -5.388 1.00 50.66 88 GLU A N 1
ATOM 673 C CA . GLU A 1 88 ? 26.236 -21.137 -4.508 1.00 50.66 88 GLU A CA 1
ATOM 674 C C . GLU A 1 88 ? 27.582 -21.433 -5.190 1.00 50.66 88 GLU A C 1
ATOM 676 O O . GLU A 1 88 ? 28.641 -21.067 -4.679 1.00 50.66 88 GLU A O 1
ATOM 681 N N . THR A 1 89 ? 27.563 -22.081 -6.355 1.00 43.88 89 THR A N 1
ATOM 682 C CA . THR A 1 89 ? 28.760 -22.303 -7.166 1.00 43.88 89 THR A CA 1
ATOM 683 C C . THR A 1 89 ? 28.930 -21.146 -8.151 1.00 43.88 89 THR A C 1
ATOM 685 O O . THR A 1 89 ? 28.154 -20.999 -9.091 1.00 43.88 89 THR A O 1
ATOM 688 N N . GLU A 1 90 ? 29.939 -20.294 -7.923 1.00 38.25 90 GLU A N 1
ATOM 689 C CA . GLU A 1 90 ? 30.293 -19.200 -8.840 1.00 38.25 90 GLU A CA 1
ATOM 690 C C . GLU A 1 90 ? 30.449 -19.722 -10.282 1.00 38.25 90 GLU A C 1
ATOM 692 O O . GLU A 1 90 ? 31.158 -20.712 -10.499 1.00 38.25 90 GLU A O 1
ATOM 697 N N . PRO A 1 91 ? 29.847 -19.070 -11.295 1.00 42.59 91 PRO A N 1
ATOM 698 C CA . PRO A 1 91 ? 30.056 -19.486 -12.667 1.00 42.59 91 PRO A CA 1
ATOM 699 C C . PRO A 1 91 ? 31.439 -19.015 -13.146 1.00 42.59 91 PRO A C 1
ATOM 701 O O . PRO A 1 91 ? 31.810 -17.856 -12.925 1.00 42.59 91 PRO A O 1
ATOM 704 N N . PRO A 1 92 ? 32.201 -19.854 -13.873 1.00 34.47 92 PRO A N 1
ATOM 705 C CA . PRO A 1 92 ? 33.303 -19.350 -14.667 1.00 34.47 92 PRO A CA 1
ATOM 706 C C . PRO A 1 92 ? 32.748 -18.421 -15.754 1.00 34.47 92 PRO A C 1
ATOM 708 O O . PRO A 1 92 ? 31.665 -18.613 -16.307 1.00 34.47 92 PRO A O 1
ATOM 711 N N . VAL A 1 93 ? 33.521 -17.377 -16.022 1.00 44.72 93 VAL A N 1
ATOM 712 C CA . VAL A 1 93 ? 33.236 -16.289 -16.955 1.00 44.72 93 VAL A CA 1
ATOM 713 C C . VAL A 1 93 ? 32.733 -16.797 -18.317 1.00 44.72 93 VAL A C 1
ATOM 715 O O . VAL A 1 93 ? 33.359 -17.639 -18.952 1.00 44.72 93 VAL A O 1
ATOM 718 N N . SER A 1 94 ? 31.641 -16.169 -18.773 1.00 48.97 94 SER A N 1
ATOM 719 C CA . SER A 1 94 ? 31.084 -16.143 -20.136 1.00 48.97 94 SER A CA 1
ATOM 720 C C . SER A 1 94 ? 30.593 -17.467 -20.744 1.00 48.97 94 SER A C 1
ATOM 722 O O . SER A 1 94 ? 31.391 -18.212 -21.300 1.00 48.97 94 SER A O 1
ATOM 724 N N . ALA A 1 95 ? 29.266 -17.679 -20.744 1.00 40.09 95 ALA A N 1
ATOM 725 C CA . ALA A 1 95 ? 28.486 -18.111 -21.926 1.00 40.09 95 ALA A CA 1
ATOM 726 C C . ALA A 1 95 ? 26.977 -18.318 -21.647 1.00 40.09 95 ALA A C 1
ATOM 728 O O . ALA A 1 95 ? 26.182 -18.087 -22.549 1.00 40.09 95 ALA A O 1
ATOM 729 N N . ASP A 1 96 ? 26.542 -18.649 -20.426 1.00 42.09 96 ASP A N 1
ATOM 730 C CA . ASP A 1 96 ? 25.203 -19.254 -20.226 1.00 42.09 96 ASP A CA 1
ATOM 731 C C . ASP A 1 96 ? 24.131 -18.380 -19.537 1.00 42.09 96 ASP A C 1
ATOM 733 O O . ASP A 1 96 ? 23.214 -18.878 -18.887 1.00 42.09 96 ASP A O 1
ATOM 737 N N . VAL A 1 97 ? 24.166 -17.053 -19.703 1.00 43.88 97 VAL A N 1
ATOM 738 C CA . VAL A 1 97 ? 23.093 -16.175 -19.171 1.00 43.88 97 VAL A CA 1
ATOM 739 C C . VAL A 1 97 ? 21.817 -16.239 -20.028 1.00 43.88 97 VAL A C 1
ATOM 741 O O . VAL A 1 97 ? 20.714 -16.050 -19.518 1.00 43.88 97 VAL A O 1
ATOM 744 N N . ALA A 1 98 ? 21.943 -16.569 -21.319 1.00 40.50 98 ALA A N 1
ATOM 745 C CA . ALA A 1 98 ? 20.793 -16.770 -22.201 1.00 40.50 98 ALA A CA 1
ATOM 746 C C . ALA A 1 98 ? 19.936 -17.970 -21.756 1.00 40.50 98 ALA A C 1
ATOM 748 O O . ALA A 1 98 ? 18.713 -17.868 -21.746 1.00 40.50 98 ALA A O 1
ATOM 749 N N . GLY A 1 99 ? 20.570 -19.046 -21.275 1.00 36.97 99 GLY A N 1
ATOM 750 C CA . GLY A 1 99 ? 19.872 -20.234 -20.777 1.00 36.97 99 GLY A CA 1
ATOM 751 C C . GLY A 1 99 ? 19.106 -19.999 -19.472 1.00 36.97 99 GLY A C 1
ATOM 752 O O . GLY A 1 99 ? 18.032 -20.562 -19.295 1.00 36.97 99 GLY A O 1
ATOM 753 N N . LEU A 1 100 ? 19.604 -19.125 -18.585 1.00 44.06 100 LEU A N 1
ATOM 754 C CA . LEU A 1 100 ? 18.893 -18.723 -17.360 1.00 44.06 100 LEU A CA 1
ATOM 755 C C . LEU A 1 100 ? 17.699 -17.807 -17.652 1.00 44.06 100 LEU A C 1
ATOM 757 O O . LEU A 1 100 ? 16.669 -17.908 -16.999 1.00 44.06 100 LEU A O 1
ATOM 761 N N . SER A 1 101 ? 17.822 -16.925 -18.647 1.00 43.75 101 SER A N 1
ATOM 762 C CA . SER A 1 101 ? 16.703 -16.116 -19.137 1.00 43.75 101 SER A CA 1
ATOM 763 C C . SER A 1 101 ? 15.627 -16.989 -19.788 1.00 43.75 101 SER A C 1
ATOM 765 O O . SER A 1 101 ? 14.446 -16.782 -19.536 1.00 43.75 101 SER A O 1
ATOM 767 N N . GLU A 1 102 ? 16.012 -17.955 -20.623 1.00 44.62 102 GLU A N 1
ATOM 768 C CA . GLU A 1 102 ? 15.072 -18.853 -21.306 1.00 44.62 102 GLU A CA 1
ATOM 769 C C . GLU A 1 102 ? 14.420 -19.859 -20.356 1.00 44.62 102 GLU A C 1
ATOM 771 O O . GLU A 1 102 ? 13.223 -20.114 -20.490 1.00 44.62 102 GLU A O 1
ATOM 776 N N . SER A 1 103 ? 15.143 -20.386 -19.360 1.00 46.69 103 SER A N 1
ATOM 777 C CA . SER A 1 103 ? 14.545 -21.248 -18.334 1.00 46.69 103 SER A CA 1
ATOM 778 C C . SER A 1 103 ? 13.582 -20.470 -17.435 1.00 46.69 103 SER A C 1
ATOM 780 O O . SER A 1 103 ? 12.491 -20.960 -17.155 1.00 46.69 103 SER A O 1
ATOM 782 N N . PHE A 1 104 ? 13.926 -19.232 -17.067 1.00 47.09 104 PHE A N 1
ATOM 783 C CA . PHE A 1 104 ? 13.067 -18.339 -16.289 1.00 47.09 104 PHE A CA 1
ATOM 784 C C . PHE A 1 104 ? 11.794 -17.948 -17.051 1.00 47.09 104 PHE A C 1
ATOM 786 O O . PHE A 1 104 ? 10.704 -17.990 -16.487 1.00 47.09 104 PHE A O 1
ATOM 793 N N . VAL A 1 105 ? 11.910 -17.626 -18.344 1.00 49.31 105 VAL A N 1
ATOM 794 C CA . VAL A 1 105 ? 10.758 -17.349 -19.221 1.00 49.31 105 VAL A CA 1
ATOM 795 C C . VAL A 1 105 ? 9.890 -18.601 -19.387 1.00 49.31 105 VAL A C 1
ATOM 797 O O . VAL A 1 105 ? 8.677 -18.518 -19.225 1.00 49.31 105 VAL A O 1
ATOM 800 N N . SER A 1 106 ? 10.498 -19.774 -19.586 1.00 47.06 106 SER A N 1
ATOM 801 C CA . SER A 1 106 ? 9.772 -21.048 -19.718 1.00 47.06 106 SER A CA 1
ATOM 802 C C . SER A 1 106 ? 9.040 -21.465 -18.432 1.00 47.06 106 SER A C 1
ATOM 804 O O . SER A 1 106 ? 8.009 -22.136 -18.488 1.00 47.06 106 SER A O 1
ATOM 806 N N . GLU A 1 107 ? 9.560 -21.086 -17.262 1.00 47.50 107 GLU A N 1
ATOM 807 C CA . GLU A 1 107 ? 8.923 -21.339 -15.964 1.00 47.50 107 GLU A CA 1
ATOM 808 C C . GLU A 1 107 ? 7.802 -20.323 -15.667 1.00 47.50 107 GLU A C 1
ATOM 810 O O . GLU A 1 107 ? 6.787 -20.692 -15.077 1.00 47.50 107 GLU A O 1
ATOM 815 N N . LEU A 1 108 ? 7.911 -19.087 -16.176 1.00 44.84 108 LEU A N 1
ATOM 816 C CA . LEU A 1 108 ? 6.839 -18.078 -16.173 1.00 44.84 108 LEU A CA 1
ATOM 817 C C . LEU A 1 108 ? 5.682 -18.404 -17.133 1.00 44.84 108 LEU A C 1
ATOM 819 O O . LEU A 1 108 ? 4.540 -18.054 -16.845 1.00 44.84 108 LEU A O 1
ATOM 823 N N . GLU A 1 109 ? 5.954 -19.075 -18.253 1.00 45.94 109 GLU A N 1
ATOM 824 C CA . GLU A 1 109 ? 4.947 -19.470 -19.250 1.00 45.94 109 GLU A CA 1
ATOM 825 C C . GLU A 1 109 ? 4.085 -20.672 -18.812 1.00 45.94 109 GLU A C 1
ATOM 827 O O . GLU A 1 109 ? 3.019 -20.907 -19.383 1.00 45.94 109 GLU A O 1
ATOM 832 N N . ARG A 1 110 ? 4.507 -21.447 -17.799 1.00 44.94 110 ARG A N 1
ATOM 833 C CA . ARG A 1 110 ? 3.835 -22.705 -17.411 1.00 44.94 110 ARG A CA 1
ATOM 834 C C . ARG A 1 110 ? 2.717 -22.593 -16.375 1.00 44.94 110 ARG A C 1
ATOM 836 O O . ARG A 1 110 ? 2.038 -23.596 -16.158 1.00 44.94 110 ARG A O 1
ATOM 843 N N . GLU A 1 111 ? 2.469 -21.438 -15.766 1.00 38.59 111 GLU A N 1
ATOM 844 C CA . GLU A 1 111 ? 1.341 -21.275 -14.842 1.00 38.59 111 GLU A CA 1
ATOM 845 C C . GLU A 1 111 ? 0.630 -19.933 -15.041 1.00 38.59 111 GLU A C 1
ATOM 847 O O . GLU A 1 111 ? 1.244 -18.870 -15.038 1.00 38.59 111 GLU A O 1
ATOM 852 N N . ASP A 1 112 ? -0.701 -19.990 -15.112 1.00 42.38 112 ASP A N 1
ATOM 853 C CA . ASP A 1 112 ? -1.653 -18.868 -15.102 1.00 42.38 112 ASP A CA 1
ATOM 854 C C . ASP A 1 112 ? -1.682 -18.164 -13.713 1.00 42.38 112 ASP A C 1
ATOM 856 O O . ASP A 1 112 ? -2.722 -17.904 -13.110 1.00 42.38 112 ASP A O 1
ATOM 860 N N . ARG A 1 113 ? -0.491 -17.940 -13.133 1.00 43.66 113 ARG A N 1
ATOM 861 C CA . ARG A 1 113 ? -0.207 -17.534 -11.743 1.00 43.66 113 ARG A CA 1
ATOM 862 C C . ARG A 1 113 ? 0.808 -16.394 -11.652 1.00 43.66 113 ARG A C 1
ATOM 864 O O . ARG A 1 113 ? 1.565 -16.272 -10.687 1.00 43.66 113 ARG A O 1
ATOM 871 N N . THR A 1 114 ? 0.773 -15.481 -12.615 1.00 44.88 114 THR A N 1
ATOM 872 C CA . THR A 1 114 ? 1.606 -14.263 -12.637 1.00 44.88 114 THR A CA 1
ATOM 873 C C . THR A 1 114 ? 1.388 -13.323 -11.436 1.00 44.88 114 THR A C 1
ATOM 875 O O . THR A 1 114 ? 2.144 -12.368 -11.264 1.00 44.88 114 THR A O 1
ATOM 878 N N . LYS A 1 115 ? 0.405 -13.590 -10.559 1.00 43.91 115 LYS A N 1
ATOM 879 C CA . LYS A 1 115 ? 0.161 -12.820 -9.325 1.00 43.91 115 LYS A CA 1
ATOM 880 C C . LYS A 1 115 ? 0.933 -13.307 -8.087 1.00 43.91 115 LYS A C 1
ATOM 882 O O . LYS A 1 115 ? 1.226 -12.464 -7.235 1.00 43.91 115 LYS A O 1
ATOM 887 N N . ASP A 1 116 ? 1.307 -14.589 -8.017 1.00 44.72 116 ASP A N 1
ATOM 888 C CA . ASP A 1 116 ? 1.855 -15.201 -6.788 1.00 44.72 116 ASP A CA 1
ATOM 889 C C . ASP A 1 116 ? 3.356 -15.516 -6.866 1.00 44.72 116 ASP A C 1
ATOM 891 O O . ASP A 1 116 ? 4.094 -15.215 -5.930 1.00 44.72 116 ASP A O 1
ATOM 895 N N . ILE A 1 117 ? 3.853 -16.006 -8.008 1.00 44.56 117 ILE A N 1
ATOM 896 C CA . ILE A 1 117 ? 5.274 -16.384 -8.185 1.00 44.56 117 ILE A CA 1
ATOM 897 C C . ILE A 1 117 ? 6.201 -15.149 -8.111 1.00 44.56 117 ILE A C 1
ATOM 899 O O . ILE A 1 117 ? 7.363 -15.223 -7.706 1.00 44.56 117 ILE A O 1
ATOM 903 N N . SER A 1 118 ? 5.635 -13.982 -8.429 1.00 44.09 118 SER A N 1
ATOM 904 C CA . SER A 1 118 ? 6.252 -12.658 -8.355 1.00 44.09 118 SER A CA 1
ATOM 905 C C . SER A 1 118 ? 6.805 -12.298 -6.978 1.00 44.09 118 SER A C 1
ATOM 907 O O . SER A 1 118 ? 7.904 -11.750 -6.868 1.00 44.09 118 SER A O 1
ATOM 909 N N . LEU A 1 119 ? 6.041 -12.599 -5.929 1.00 47.44 119 LEU A N 1
ATOM 910 C CA . LEU A 1 119 ? 6.390 -12.243 -4.559 1.00 47.44 119 LEU A CA 1
ATOM 911 C C . LEU A 1 119 ? 7.427 -13.215 -4.009 1.00 47.44 119 LEU A C 1
ATOM 913 O O . LEU A 1 119 ? 8.461 -12.774 -3.523 1.00 47.44 119 LEU A O 1
ATOM 917 N N . THR A 1 120 ? 7.237 -14.519 -4.204 1.00 45.31 120 THR A N 1
ATOM 918 C CA . THR A 1 120 ? 8.037 -15.543 -3.514 1.00 45.31 120 THR A CA 1
ATOM 919 C C . THR A 1 120 ? 9.512 -15.568 -3.940 1.00 45.31 120 THR A C 1
ATOM 921 O O . THR A 1 120 ? 10.392 -15.826 -3.118 1.00 45.31 120 THR A O 1
ATOM 924 N N . LEU A 1 121 ? 9.808 -15.281 -5.214 1.00 44.97 121 LEU A N 1
ATOM 925 C CA . LEU A 1 121 ? 11.185 -15.233 -5.738 1.00 44.97 121 LEU A CA 1
ATOM 926 C C . LEU A 1 121 ? 11.892 -13.909 -5.436 1.00 44.97 121 LEU A C 1
ATOM 928 O O . LEU A 1 121 ? 13.097 -13.891 -5.189 1.00 44.97 121 LEU A O 1
ATOM 932 N N . THR A 1 122 ? 11.137 -12.811 -5.391 1.00 51.31 122 THR A N 1
ATOM 933 C CA . THR A 1 122 ? 11.658 -11.510 -4.962 1.00 51.31 122 THR A CA 1
ATOM 934 C C . THR A 1 122 ? 11.966 -11.560 -3.457 1.00 51.31 122 THR A C 1
ATOM 936 O O . THR A 1 122 ? 13.020 -11.112 -3.027 1.00 51.31 122 THR A O 1
ATOM 939 N N . GLU A 1 123 ? 11.122 -12.211 -2.655 1.00 51.06 123 GLU A N 1
ATOM 940 C CA . GLU A 1 123 ? 11.219 -12.288 -1.191 1.00 51.06 123 GLU A CA 1
ATOM 941 C C . GLU A 1 123 ? 12.427 -13.065 -0.646 1.00 51.06 123 GLU A C 1
ATOM 943 O O . GLU A 1 123 ? 12.962 -12.662 0.388 1.00 51.06 123 GLU A O 1
ATOM 948 N N . ARG A 1 124 ? 12.887 -14.132 -1.321 1.00 45.19 124 ARG A N 1
ATOM 949 C CA . ARG A 1 124 ? 13.979 -14.999 -0.821 1.00 45.19 124 ARG A CA 1
ATOM 950 C C . ARG A 1 124 ? 15.392 -14.442 -1.007 1.00 45.19 124 ARG A C 1
ATOM 952 O O . ARG A 1 124 ? 16.275 -14.795 -0.240 1.00 45.19 124 ARG A O 1
ATOM 959 N N . HIS A 1 125 ? 15.623 -13.561 -1.979 1.00 50.25 125 HIS A N 1
ATOM 960 C CA . HIS A 1 125 ? 16.944 -12.944 -2.198 1.00 50.25 125 HIS A CA 1
ATOM 961 C C . HIS A 1 125 ? 17.078 -11.543 -1.565 1.00 50.25 125 HIS A C 1
ATOM 963 O O . HIS A 1 125 ? 18.097 -10.873 -1.729 1.00 50.25 125 HIS A O 1
ATOM 969 N N . LEU A 1 126 ? 16.052 -11.086 -0.836 1.00 53.75 126 LEU A N 1
ATOM 970 C CA . LEU A 1 126 ? 15.917 -9.722 -0.308 1.00 53.75 126 LEU A CA 1
ATOM 971 C C . LEU A 1 126 ? 16.170 -9.591 1.203 1.00 53.75 126 LEU A C 1
ATOM 973 O O . LEU A 1 126 ? 15.806 -8.571 1.788 1.00 53.75 126 LEU A O 1
ATOM 977 N N . GLU A 1 127 ? 16.807 -10.573 1.842 1.00 48.06 127 GLU A N 1
ATOM 978 C CA . GLU A 1 127 ? 17.075 -10.572 3.295 1.00 48.06 127 GLU A CA 1
ATOM 979 C C . GLU A 1 127 ? 17.921 -9.369 3.776 1.00 48.06 127 GLU A C 1
ATOM 981 O O . GLU A 1 127 ? 17.923 -9.053 4.961 1.00 48.06 127 GLU A O 1
ATOM 986 N N . ASN A 1 128 ? 18.552 -8.626 2.854 1.00 51.09 128 ASN A N 1
ATOM 987 C CA . ASN A 1 128 ? 19.356 -7.430 3.137 1.00 51.09 128 ASN A CA 1
ATOM 988 C C . ASN A 1 128 ? 18.740 -6.093 2.674 1.00 51.09 128 ASN A C 1
ATOM 990 O O . ASN A 1 128 ? 19.456 -5.090 2.626 1.00 51.09 128 ASN A O 1
ATOM 994 N N . ARG A 1 129 ? 17.454 -6.024 2.291 1.00 61.66 129 ARG A N 1
ATOM 995 C CA . ARG A 1 129 ? 16.879 -4.771 1.760 1.00 61.66 129 ARG A CA 1
ATOM 996 C C . ARG A 1 129 ? 15.986 -4.009 2.719 1.00 61.66 129 ARG A C 1
ATOM 998 O O . ARG A 1 129 ? 15.161 -4.562 3.437 1.00 61.66 129 ARG A O 1
ATOM 1005 N N . LYS A 1 130 ? 16.157 -2.694 2.612 1.00 73.25 130 LYS A N 1
ATOM 1006 C CA . LYS A 1 130 ? 15.363 -1.632 3.208 1.00 73.25 130 LYS A CA 1
ATOM 1007 C C . LYS A 1 130 ? 13.866 -1.891 3.043 1.00 73.25 130 LYS A C 1
ATOM 1009 O O . LYS A 1 130 ? 13.381 -1.974 1.911 1.00 73.25 130 LYS A O 1
ATOM 1014 N N . ASP A 1 131 ? 13.162 -2.020 4.161 1.00 82.81 131 ASP A N 1
ATOM 1015 C CA . ASP A 1 131 ? 11.733 -2.327 4.225 1.00 82.81 131 ASP A CA 1
ATOM 1016 C C . ASP A 1 131 ? 11.107 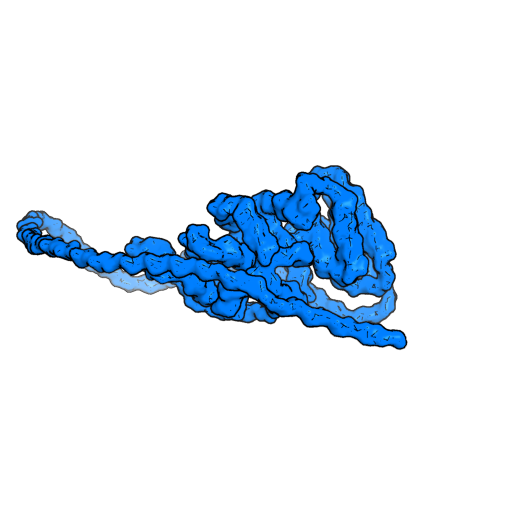-1.716 5.493 1.00 82.81 131 ASP A C 1
ATOM 1018 O O . ASP A 1 131 ? 11.824 -1.274 6.388 1.00 82.81 131 ASP A O 1
ATOM 1022 N N . TRP A 1 132 ? 9.776 -1.659 5.553 1.00 87.31 132 TRP A N 1
ATOM 1023 C CA . TRP A 1 132 ? 9.016 -1.100 6.668 1.00 87.31 132 TRP A CA 1
ATOM 1024 C C . TRP A 1 132 ? 8.442 -2.179 7.589 1.00 87.31 132 TRP A C 1
ATOM 1026 O O . TRP A 1 132 ? 7.749 -3.099 7.141 1.00 87.31 132 TRP A O 1
ATOM 1036 N N . TYR A 1 133 ? 8.668 -1.976 8.889 1.00 87.25 133 TYR A N 1
ATOM 1037 C CA . TYR A 1 133 ? 8.100 -2.763 9.979 1.00 87.25 133 TYR A CA 1
ATOM 1038 C C . TYR A 1 133 ? 7.550 -1.819 11.041 1.00 87.25 133 TYR A C 1
ATOM 1040 O O . TYR A 1 133 ? 8.265 -0.979 11.608 1.00 87.25 133 TYR A O 1
ATOM 1048 N N . PHE A 1 134 ? 6.262 -1.977 11.293 1.00 90.94 134 PHE A N 1
ATOM 1049 C CA . PHE A 1 134 ? 5.517 -1.294 12.331 1.00 90.94 134 PHE A CA 1
ATOM 1050 C C . PHE A 1 134 ? 5.524 -2.106 13.629 1.00 90.94 134 PHE A C 1
ATOM 1052 O O . PHE A 1 134 ? 5.709 -1.542 14.707 1.00 90.94 134 PHE A O 1
ATOM 1059 N N . LEU A 1 135 ? 5.398 -3.430 13.519 1.00 90.81 135 LEU A N 1
ATOM 1060 C CA . LEU A 1 135 ? 5.509 -4.369 14.631 1.00 90.81 135 LEU A CA 1
ATOM 1061 C C . LEU A 1 135 ? 6.986 -4.724 14.800 1.00 90.81 135 LEU A C 1
ATOM 1063 O O . LEU A 1 135 ? 7.555 -5.399 13.945 1.00 90.81 135 LEU A O 1
ATOM 1067 N N . ARG A 1 136 ? 7.618 -4.209 15.861 1.00 89.06 136 ARG A N 1
ATOM 1068 C CA . ARG A 1 136 ? 9.069 -4.345 16.116 1.00 89.06 136 ARG A CA 1
ATOM 1069 C C . ARG A 1 136 ? 9.398 -5.179 17.353 1.00 89.06 136 ARG A C 1
ATOM 1071 O O . ARG A 1 136 ? 10.545 -5.561 17.551 1.00 89.06 136 ARG A O 1
ATOM 1078 N N . GLU A 1 137 ? 8.402 -5.450 18.182 1.00 88.31 137 GLU A N 1
ATOM 1079 C CA . GLU A 1 137 ? 8.513 -6.233 19.407 1.00 88.31 137 GLU A CA 1
ATOM 1080 C C . GLU A 1 137 ? 7.617 -7.470 19.309 1.00 88.31 137 GLU A C 1
ATOM 1082 O O . GLU A 1 137 ? 6.681 -7.522 18.510 1.00 88.31 137 GLU A O 1
ATOM 1087 N N . ASN A 1 138 ? 7.901 -8.492 20.118 1.00 86.38 138 ASN A N 1
ATOM 1088 C CA . ASN A 1 138 ? 7.045 -9.672 20.159 1.00 86.38 138 ASN A CA 1
ATOM 1089 C C . ASN A 1 138 ? 5.659 -9.302 20.689 1.00 86.38 138 ASN A C 1
ATOM 1091 O O . ASN A 1 138 ? 5.536 -8.701 21.757 1.00 86.38 138 ASN A O 1
ATOM 1095 N N . SER A 1 139 ? 4.628 -9.727 19.962 1.00 87.19 139 SER A N 1
ATOM 1096 C CA . SER A 1 139 ? 3.242 -9.505 20.351 1.00 87.19 139 SER A CA 1
ATOM 1097 C C . SER A 1 139 ? 2.944 -10.164 21.700 1.00 87.19 139 SER A C 1
ATOM 1099 O O . SER A 1 139 ? 3.057 -11.382 21.849 1.00 87.19 139 SER A O 1
ATOM 1101 N N . SER A 1 140 ? 2.513 -9.353 22.666 1.00 88.25 140 SER A N 1
ATOM 1102 C CA . SER A 1 140 ? 1.926 -9.809 23.935 1.00 88.25 140 SER A CA 1
ATOM 1103 C C . SER A 1 140 ? 0.401 -9.920 23.857 1.00 88.25 140 SER A C 1
ATOM 1105 O O . SER A 1 140 ? -0.233 -10.393 24.799 1.00 88.25 140 SER A O 1
ATOM 1107 N N . PHE A 1 141 ? -0.184 -9.513 22.726 1.00 86.94 141 PHE A N 1
ATOM 1108 C CA . PHE A 1 141 ? -1.608 -9.597 22.462 1.00 86.94 141 PHE A CA 1
ATOM 1109 C C . PHE A 1 141 ? -2.106 -11.034 22.586 1.00 86.94 141 PHE A C 1
ATOM 1111 O O . PHE A 1 141 ? -1.634 -11.941 21.893 1.00 86.94 141 PHE A O 1
ATOM 1118 N N . MET A 1 142 ? -3.081 -11.206 23.471 1.00 82.75 142 MET A N 1
ATOM 1119 C CA . MET A 1 142 ? -3.834 -12.436 23.636 1.00 82.75 142 MET A CA 1
ATOM 1120 C C . MET A 1 142 ? -5.245 -12.195 23.104 1.00 82.75 142 MET A C 1
ATOM 1122 O O . MET A 1 142 ? -5.860 -11.201 23.502 1.00 82.75 142 MET A O 1
ATOM 1126 N N . PRO A 1 143 ? -5.758 -13.078 22.229 1.00 79.88 143 PRO A N 1
ATOM 1127 C CA . PRO A 1 143 ? -7.151 -13.042 21.811 1.00 79.88 143 PRO A CA 1
ATOM 1128 C C . PRO A 1 143 ? -8.074 -12.989 23.025 1.00 79.88 143 PRO A C 1
ATOM 1130 O O . PRO A 1 143 ? -7.826 -13.666 24.026 1.00 79.88 143 PRO A O 1
ATOM 1133 N N . THR A 1 144 ? -9.127 -12.186 22.931 1.00 79.06 144 THR A N 1
ATOM 1134 C CA . THR A 1 144 ? -10.164 -12.134 23.961 1.00 79.06 144 THR A CA 1
ATOM 1135 C C . THR A 1 144 ? -10.826 -13.506 24.064 1.00 79.06 144 THR A C 1
ATOM 1137 O O . THR A 1 144 ? -11.131 -14.128 23.043 1.00 79.06 144 THR A O 1
ATOM 1140 N N . ASP A 1 145 ? -11.041 -13.997 25.287 1.00 80.50 145 ASP A N 1
ATOM 1141 C CA . ASP A 1 145 ? -11.787 -15.241 25.484 1.00 80.50 145 ASP A CA 1
ATOM 1142 C C . ASP A 1 145 ? -13.194 -15.072 24.881 1.00 80.50 145 ASP A C 1
ATOM 1144 O O . ASP A 1 145 ? -13.803 -13.998 24.944 1.00 80.50 145 ASP A O 1
ATOM 1148 N N . SER A 1 146 ? -13.731 -16.140 24.295 1.00 79.50 146 SER A N 1
ATOM 1149 C CA . SER A 1 146 ? -15.119 -16.178 23.828 1.00 79.50 146 SER A CA 1
ATOM 1150 C C . SER A 1 146 ? -16.082 -15.796 24.957 1.00 79.50 146 SER A C 1
ATOM 1152 O O . SER A 1 146 ? -17.071 -15.104 24.719 1.00 79.50 146 SER A O 1
ATOM 1154 N N . TRP A 1 147 ? -15.752 -16.181 26.196 1.00 79.12 147 TRP A N 1
ATOM 1155 C CA . TRP A 1 147 ? -16.516 -15.804 27.385 1.00 79.12 147 TRP A CA 1
ATOM 1156 C C . TRP A 1 147 ? -16.418 -14.308 27.713 1.00 79.12 147 TRP A C 1
ATOM 1158 O O . TRP A 1 147 ? -17.438 -13.665 27.956 1.00 79.12 147 TRP A O 1
ATOM 1168 N N . GLU A 1 148 ? -15.220 -13.723 27.672 1.00 74.31 148 GLU A N 1
ATOM 1169 C CA . GLU A 1 148 ? -15.043 -12.278 27.881 1.00 74.31 148 GLU A CA 1
ATOM 1170 C C . GLU A 1 148 ? -15.787 -11.470 26.811 1.00 74.31 148 GLU A C 1
ATOM 1172 O O . GLU A 1 148 ? -16.456 -10.489 27.130 1.00 74.31 148 GLU A O 1
ATOM 1177 N N . THR A 1 149 ? -15.738 -11.930 25.559 1.00 77.69 149 THR A N 1
ATOM 1178 C CA . THR A 1 149 ? -16.421 -11.289 24.428 1.00 77.69 149 THR A CA 1
ATOM 1179 C C . THR A 1 149 ? -17.941 -11.314 24.597 1.00 77.69 149 THR A C 1
ATOM 1181 O O . THR A 1 149 ? -18.622 -10.343 24.271 1.00 77.69 149 THR A O 1
ATOM 1184 N N . PHE A 1 150 ? -18.484 -12.415 25.121 1.00 78.12 150 PHE A N 1
ATOM 1185 C CA . PHE A 1 150 ? -19.911 -12.545 25.408 1.00 78.12 150 PHE A CA 1
ATOM 1186 C C . PHE A 1 150 ? -20.362 -11.631 26.559 1.00 78.12 150 PHE A C 1
ATOM 1188 O O . PHE A 1 150 ? -21.420 -11.015 26.464 1.00 78.12 150 PHE A O 1
ATOM 1195 N N . LEU A 1 151 ? -19.567 -11.527 27.630 1.00 76.19 151 LEU A N 1
ATOM 1196 C CA . LEU A 1 151 ? -19.928 -10.761 28.831 1.00 76.19 151 LEU A CA 1
ATOM 1197 C C . LEU A 1 151 ? -19.743 -9.253 28.675 1.00 76.19 151 LEU A C 1
ATOM 1199 O O . LEU A 1 151 ? -20.583 -8.482 29.131 1.00 76.19 151 LEU A O 1
ATOM 1203 N N . TYR A 1 152 ? -18.638 -8.831 28.063 1.00 69.56 152 TYR A N 1
ATOM 1204 C CA . TYR A 1 152 ? -18.209 -7.429 28.055 1.00 69.56 152 TYR A CA 1
ATOM 1205 C C . TYR A 1 152 ? -18.262 -6.792 26.663 1.00 69.56 152 TYR A C 1
ATOM 1207 O O . TYR A 1 152 ? -17.962 -5.609 26.505 1.00 69.56 152 TYR A O 1
ATOM 1215 N N . GLY A 1 153 ? -18.671 -7.559 25.651 1.00 68.25 153 GLY A N 1
ATOM 1216 C CA . GLY A 1 153 ? -18.547 -7.166 24.256 1.00 68.25 153 GLY A CA 1
ATOM 1217 C C . GLY A 1 153 ? -17.111 -7.303 23.747 1.00 68.25 153 GLY A C 1
ATOM 1218 O O . GLY A 1 153 ? -16.214 -7.802 24.422 1.00 68.25 153 GLY A O 1
ATOM 1219 N N . SER A 1 154 ? -16.886 -6.874 22.507 1.00 66.94 154 SER A N 1
ATOM 1220 C CA . SER A 1 154 ? -15.622 -7.098 21.800 1.00 66.94 154 SER A CA 1
ATOM 1221 C C . SER A 1 154 ? -14.467 -6.198 22.252 1.00 66.94 154 SER A C 1
ATOM 1223 O O . SER A 1 154 ? -13.321 -6.531 21.959 1.00 66.94 154 SER A O 1
ATOM 1225 N N . LEU A 1 155 ? -14.744 -5.086 22.943 1.00 65.00 155 LEU A N 1
ATOM 1226 C CA . LEU A 1 155 ? -13.740 -4.151 23.462 1.00 65.00 155 LEU A CA 1
ATOM 1227 C C . LEU A 1 155 ? -13.484 -4.435 24.940 1.00 65.00 155 LEU A C 1
ATOM 1229 O O . LEU A 1 155 ? -14.407 -4.366 25.749 1.00 65.00 155 LEU A O 1
ATOM 1233 N N . LYS A 1 156 ? -12.214 -4.614 25.319 1.00 67.12 156 LYS A N 1
ATOM 1234 C CA . LYS A 1 156 ? -11.823 -4.496 26.729 1.00 67.12 156 LYS A CA 1
ATOM 1235 C C . LYS A 1 156 ? -12.088 -3.055 27.196 1.00 67.12 156 LYS A C 1
ATOM 1237 O O . LYS A 1 156 ? -11.491 -2.133 26.628 1.00 67.12 156 LYS A O 1
ATOM 1242 N N . PRO A 1 157 ? -12.963 -2.831 28.195 1.00 65.62 157 PRO A N 1
ATOM 1243 C CA . PRO A 1 157 ? -13.270 -1.490 28.677 1.00 65.62 157 PRO A CA 1
ATOM 1244 C C . PRO A 1 157 ? -11.992 -0.765 29.116 1.00 65.62 157 PRO A C 1
ATOM 1246 O O . PRO A 1 157 ? -11.197 -1.312 29.875 1.00 65.62 157 PRO A O 1
ATOM 1249 N N . GLY A 1 158 ? -11.789 0.461 28.630 1.00 74.81 158 GLY A N 1
ATOM 1250 C CA . GLY A 1 158 ? -10.684 1.328 29.055 1.00 74.81 158 GLY A CA 1
ATOM 1251 C C . GLY A 1 158 ? -9.352 1.159 28.317 1.00 74.81 158 GLY A C 1
ATOM 1252 O O . GLY A 1 158 ? -8.443 1.932 28.593 1.00 74.81 158 GLY A O 1
ATOM 1253 N N . CYS A 1 159 ? -9.221 0.225 27.366 1.00 87.38 159 CYS A N 1
ATOM 1254 C CA . CYS A 1 159 ? -8.001 0.118 26.560 1.00 87.38 159 CYS A CA 1
ATOM 1255 C C . CYS A 1 159 ? -7.953 1.219 25.489 1.00 87.38 159 CYS A C 1
ATOM 1257 O O . CYS A 1 159 ? -8.889 1.378 24.705 1.00 87.38 159 CYS A O 1
ATOM 1259 N N . SER A 1 160 ? -6.864 1.982 25.449 1.00 93.19 160 SER A N 1
ATOM 1260 C CA . SER A 1 160 ? -6.590 2.975 24.407 1.00 93.19 160 SER A CA 1
ATOM 1261 C C . SER A 1 160 ? -6.010 2.336 23.135 1.00 93.19 160 SER A C 1
ATOM 1263 O O . SER A 1 160 ? -5.437 1.247 23.169 1.00 93.19 160 SER A O 1
ATOM 1265 N N . LEU A 1 161 ? -6.095 3.040 21.996 1.00 94.38 161 LEU A N 1
ATOM 1266 C CA . LEU A 1 161 ? -5.478 2.588 20.739 1.00 94.38 161 LEU A CA 1
ATOM 1267 C C . LEU A 1 161 ? -3.966 2.357 20.905 1.00 94.38 161 LEU A C 1
ATOM 1269 O O . LEU A 1 161 ? -3.417 1.405 20.360 1.00 94.38 161 LEU A O 1
ATOM 1273 N N . GLU A 1 162 ? -3.291 3.216 21.667 1.00 94.25 162 GLU A N 1
ATOM 1274 C CA . GLU A 1 162 ? -1.850 3.115 21.901 1.00 94.25 162 GLU A CA 1
ATOM 1275 C C . GLU A 1 162 ? -1.486 1.877 22.726 1.00 94.25 162 GLU A C 1
ATOM 1277 O O . GLU A 1 162 ? -0.501 1.209 22.418 1.00 94.25 162 GLU A O 1
ATOM 1282 N N . GLU A 1 163 ? -2.282 1.538 23.741 1.00 93.44 163 GLU A N 1
ATOM 1283 C CA . GLU A 1 163 ? -2.101 0.313 24.528 1.00 93.44 163 GLU A CA 1
ATOM 1284 C C . GLU A 1 163 ? -2.372 -0.939 23.693 1.00 93.44 163 GLU A C 1
ATOM 1286 O O . GLU A 1 163 ? -1.606 -1.902 23.770 1.00 93.44 163 GLU A O 1
ATOM 1291 N N . LEU A 1 164 ? -3.403 -0.912 22.839 1.00 93.88 164 LEU A N 1
ATOM 1292 C CA . LEU A 1 164 ? -3.673 -2.004 21.907 1.00 93.88 164 LEU A CA 1
ATOM 1293 C C . LEU A 1 164 ? -2.477 -2.228 20.971 1.00 93.88 164 LEU A C 1
ATOM 1295 O O . LEU A 1 164 ? -1.992 -3.351 20.846 1.00 93.88 164 LEU A O 1
ATOM 1299 N N . LEU A 1 165 ? -1.958 -1.169 20.348 1.00 94.69 165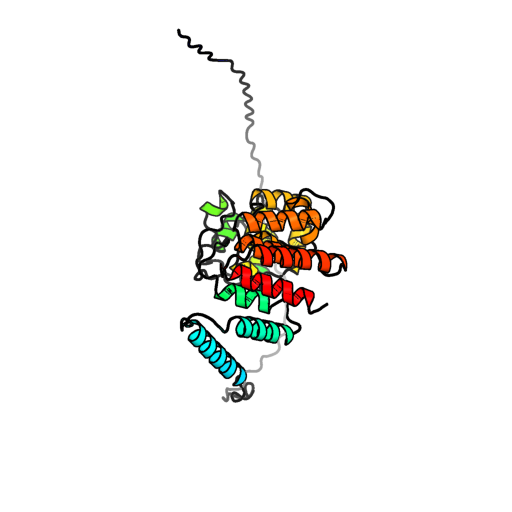 LEU A N 1
ATOM 1300 C CA . LEU A 1 165 ? -0.818 -1.264 19.432 1.00 94.69 165 LEU A CA 1
ATOM 1301 C C . LEU A 1 165 ? 0.471 -1.694 20.144 1.00 94.69 165 LEU A C 1
ATOM 1303 O O . LEU A 1 165 ? 1.240 -2.479 19.592 1.00 94.69 165 LEU A O 1
ATOM 1307 N N . GLN A 1 166 ? 0.692 -1.260 21.387 1.00 94.00 166 GLN A N 1
ATOM 1308 C CA . GLN A 1 166 ? 1.785 -1.788 22.210 1.00 94.00 166 GLN A CA 1
ATOM 1309 C C . GLN A 1 166 ? 1.630 -3.291 22.446 1.00 94.00 166 GLN A C 1
ATOM 1311 O O . GLN A 1 166 ? 2.603 -4.030 22.317 1.00 94.00 166 GLN A O 1
ATOM 1316 N N . SER A 1 167 ? 0.411 -3.772 22.716 1.00 92.75 167 SER A N 1
ATOM 1317 C CA . SER A 1 167 ? 0.165 -5.210 22.879 1.00 92.75 167 SER A CA 1
ATOM 1318 C C . SER A 1 167 ? 0.462 -6.001 21.598 1.00 92.75 167 SER A C 1
ATOM 1320 O O . SER A 1 167 ? 0.963 -7.124 21.670 1.00 92.75 167 SER A O 1
ATOM 1322 N N . PHE A 1 168 ? 0.246 -5.396 20.425 1.00 93.31 168 PHE A N 1
ATOM 1323 C CA . PHE A 1 168 ? 0.611 -5.981 19.132 1.00 93.31 168 PHE A CA 1
ATOM 1324 C C . PHE A 1 168 ? 2.130 -6.065 18.920 1.00 93.31 168 PHE A C 1
ATOM 1326 O O . PHE A 1 168 ? 2.576 -6.856 18.092 1.00 93.31 168 PHE A O 1
ATOM 1333 N N . GLY A 1 169 ? 2.921 -5.285 19.663 1.00 92.38 169 GLY A N 1
ATOM 1334 C CA . GLY A 1 169 ? 4.375 -5.199 19.520 1.00 92.38 169 GLY A CA 1
ATOM 1335 C C . GLY A 1 169 ? 4.863 -3.921 18.829 1.00 92.38 169 GLY A C 1
ATOM 1336 O O . GLY A 1 169 ? 5.950 -3.913 18.247 1.00 92.38 169 GLY A O 1
ATOM 1337 N N . VAL A 1 170 ? 4.073 -2.840 18.838 1.00 92.69 170 VAL A N 1
ATOM 1338 C CA . VAL A 1 170 ? 4.517 -1.519 18.364 1.00 92.69 170 VAL A CA 1
ATOM 1339 C C . VAL A 1 170 ? 5.264 -0.791 19.491 1.00 92.69 170 VAL A C 1
ATOM 1341 O O . VAL A 1 170 ? 4.664 -0.523 20.536 1.00 92.69 170 VAL A O 1
ATOM 1344 N N . PRO A 1 171 ? 6.537 -0.394 19.299 1.00 91.44 171 PRO A N 1
ATOM 1345 C CA . PRO A 1 171 ? 7.269 0.364 20.309 1.00 91.44 171 PRO A CA 1
ATOM 1346 C C . PRO A 1 171 ? 6.615 1.717 20.585 1.00 91.44 171 PRO A C 1
ATOM 1348 O O . PRO A 1 171 ? 6.222 2.432 19.660 1.00 91.44 171 PRO A O 1
ATOM 1351 N N . ARG A 1 172 ? 6.604 2.142 21.854 1.00 90.12 172 ARG A N 1
ATOM 1352 C CA . ARG A 1 172 ? 6.082 3.465 22.257 1.00 90.12 172 ARG A CA 1
ATOM 1353 C C . ARG A 1 172 ? 6.721 4.625 21.497 1.00 90.12 172 ARG A C 1
ATOM 1355 O O . ARG A 1 172 ? 6.038 5.588 21.171 1.00 90.12 172 ARG A O 1
ATOM 1362 N N . SER A 1 173 ? 8.013 4.525 21.190 1.00 89.94 173 SER A N 1
ATOM 1363 C CA . SER A 1 173 ? 8.735 5.551 20.430 1.00 89.94 173 SER A CA 1
ATOM 1364 C C . SER A 1 173 ? 8.136 5.786 19.042 1.00 89.94 173 SER A C 1
ATOM 1366 O O . SER A 1 173 ? 8.080 6.928 18.595 1.00 89.94 173 SER A O 1
ATOM 1368 N N . LEU A 1 174 ? 7.639 4.729 18.394 1.00 88.50 174 LEU A N 1
ATOM 1369 C CA . LEU A 1 174 ? 7.023 4.795 17.069 1.00 88.50 174 LEU A CA 1
ATOM 1370 C C . LEU A 1 174 ? 5.593 5.346 17.115 1.00 88.50 174 LEU A C 1
ATOM 1372 O O . LEU A 1 174 ? 5.114 5.925 16.143 1.00 88.50 174 LEU A O 1
ATOM 1376 N N . LEU A 1 175 ? 4.912 5.180 18.252 1.00 88.44 175 LEU A N 1
ATOM 1377 C CA . LEU A 1 175 ? 3.595 5.766 18.472 1.00 88.44 175 LEU A CA 1
ATOM 1378 C C . LEU A 1 175 ? 3.687 7.277 18.665 1.00 88.44 175 LEU A C 1
ATOM 1380 O O . LEU A 1 175 ? 2.794 7.978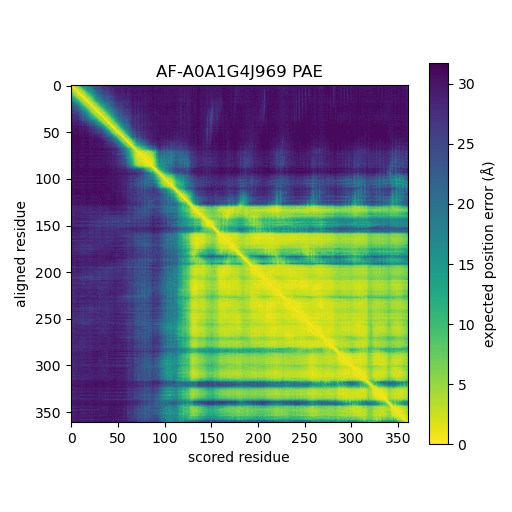 18.209 1.00 88.44 175 LEU A O 1
ATOM 1384 N N . THR A 1 176 ? 4.746 7.818 19.267 1.00 86.44 176 THR A N 1
ATOM 1385 C CA . THR A 1 176 ? 4.890 9.276 19.432 1.00 86.44 176 THR A CA 1
ATOM 1386 C C . THR A 1 176 ? 5.187 9.980 18.109 1.00 86.44 176 THR A C 1
ATOM 1388 O O . THR A 1 176 ? 4.554 10.990 17.806 1.00 86.44 176 THR A O 1
ATOM 1391 N N . ASP A 1 177 ? 6.101 9.431 17.308 1.00 85.62 177 ASP A N 1
ATOM 1392 C CA . ASP A 1 177 ? 6.508 10.004 16.025 1.00 85.62 177 ASP A CA 1
ATOM 1393 C C . ASP A 1 177 ? 6.402 8.970 14.900 1.00 85.62 177 ASP A C 1
ATOM 1395 O O . ASP A 1 177 ? 7.258 8.103 14.707 1.00 85.62 177 ASP A O 1
ATOM 1399 N N . LEU A 1 178 ? 5.295 9.051 14.168 1.00 83.94 178 LEU A N 1
ATOM 1400 C CA . LEU A 1 178 ? 4.872 8.014 13.243 1.00 83.94 178 LEU A CA 1
ATOM 1401 C C . LEU A 1 178 ? 5.368 8.356 11.835 1.00 83.94 178 LEU A C 1
ATOM 1403 O O . LEU A 1 178 ? 4.619 8.836 10.988 1.00 83.94 178 LEU A O 1
ATOM 1407 N N . HIS A 1 179 ? 6.664 8.138 11.618 1.00 83.06 179 HIS A N 1
ATOM 1408 C CA . HIS A 1 179 ? 7.329 8.325 10.330 1.00 83.06 179 HIS A CA 1
ATOM 1409 C C . HIS A 1 179 ? 7.826 6.991 9.780 1.00 83.06 179 HIS A C 1
ATOM 1411 O O . HIS A 1 179 ? 8.539 6.241 10.454 1.00 83.06 179 HIS A O 1
ATOM 1417 N N . VAL A 1 180 ? 7.465 6.700 8.528 1.00 81.62 180 VAL A N 1
ATOM 1418 C CA . VAL A 1 180 ? 7.906 5.475 7.868 1.00 81.62 180 VAL A CA 1
ATOM 1419 C C . VAL A 1 180 ? 9.367 5.605 7.444 1.00 81.62 180 VAL A C 1
ATOM 1421 O O . VAL A 1 180 ? 9.709 6.432 6.600 1.00 81.62 180 VAL A O 1
ATOM 1424 N N . SER A 1 181 ? 10.223 4.749 8.003 1.00 79.75 181 SER A N 1
A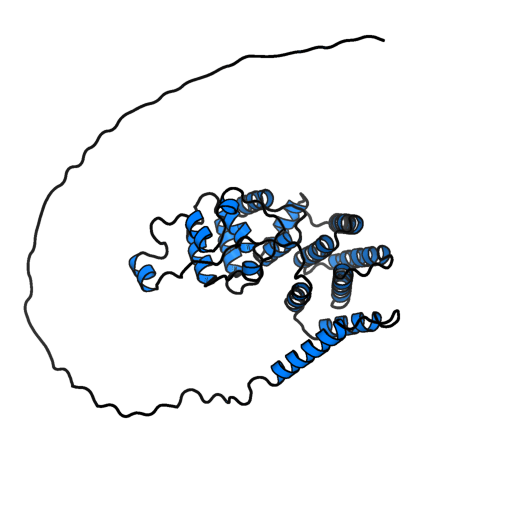TOM 1425 C CA . SER A 1 181 ? 11.626 4.605 7.611 1.00 79.75 181 SER A CA 1
ATOM 1426 C C . SER A 1 181 ? 11.894 3.182 7.145 1.00 79.75 181 SER A C 1
ATOM 1428 O O . SER A 1 181 ? 11.549 2.227 7.834 1.00 79.75 181 SER A O 1
ATOM 1430 N N . LEU A 1 182 ? 12.535 3.035 5.989 1.00 77.50 182 LEU A N 1
ATOM 1431 C CA . LEU A 1 182 ? 12.853 1.732 5.407 1.00 77.50 182 LEU A CA 1
ATOM 1432 C C . LEU A 1 182 ? 14.135 1.118 6.006 1.00 77.50 182 LEU A C 1
ATOM 1434 O O . LEU A 1 182 ? 14.876 0.445 5.298 1.00 77.50 182 LEU A O 1
ATOM 1438 N N . ASP A 1 183 ? 14.429 1.358 7.283 1.00 67.38 183 ASP A N 1
ATOM 1439 C CA . ASP A 1 183 ? 15.653 0.897 7.940 1.00 67.38 183 ASP A CA 1
ATOM 1440 C C . ASP A 1 183 ? 15.309 -0.033 9.118 1.00 67.38 183 ASP A C 1
ATOM 1442 O O . ASP A 1 183 ? 14.651 0.370 10.078 1.00 67.38 183 ASP A O 1
ATOM 1446 N N . GLY A 1 184 ? 15.787 -1.280 9.051 1.00 61.91 184 GLY A N 1
ATOM 1447 C CA . GLY A 1 184 ? 15.667 -2.277 10.120 1.00 61.91 184 GLY A CA 1
ATOM 1448 C C . GLY A 1 184 ? 14.793 -3.463 9.727 1.00 61.91 184 GLY A C 1
ATOM 1449 O O . GLY A 1 184 ? 13.586 -3.326 9.599 1.00 61.91 184 GLY A O 1
ATOM 1450 N N . TYR A 1 185 ? 15.411 -4.631 9.556 1.00 63.84 185 TYR A N 1
ATOM 1451 C CA . TYR A 1 185 ? 14.719 -5.908 9.393 1.00 63.84 185 TYR A CA 1
ATOM 1452 C C . TYR A 1 185 ? 14.969 -6.778 10.620 1.00 63.84 185 TYR A C 1
ATOM 1454 O O . TYR A 1 185 ? 16.126 -7.022 10.962 1.00 63.84 185 TYR A O 1
ATOM 1462 N N . ASP A 1 186 ? 13.898 -7.275 11.243 1.00 67.44 186 ASP A N 1
ATOM 1463 C CA . ASP A 1 186 ? 13.982 -8.409 12.163 1.00 67.44 186 ASP A CA 1
ATOM 1464 C C . ASP A 1 186 ? 12.970 -9.504 11.760 1.00 67.44 186 ASP A C 1
ATOM 1466 O O . ASP A 1 186 ? 11.768 -9.357 12.000 1.00 67.44 186 ASP A O 1
ATOM 1470 N N . PRO A 1 187 ? 13.427 -10.620 11.154 1.00 66.25 187 PRO A N 1
ATOM 1471 C CA . PRO A 1 187 ? 12.563 -11.745 10.792 1.00 66.25 187 PRO A CA 1
ATOM 1472 C C . PRO A 1 187 ? 11.938 -12.464 11.986 1.00 66.25 187 PRO A C 1
ATOM 1474 O O . PRO A 1 187 ? 11.064 -13.308 11.801 1.00 66.25 187 PRO A O 1
ATOM 1477 N N . ARG A 1 188 ? 12.440 -12.238 13.203 1.00 72.06 188 ARG A N 1
ATOM 1478 C CA . ARG A 1 188 ? 12.124 -13.082 14.362 1.00 72.06 188 ARG A CA 1
ATOM 1479 C C . ARG A 1 188 ? 10.878 -12.634 15.112 1.00 72.06 188 ARG A C 1
ATOM 1481 O O . ARG A 1 188 ? 10.480 -13.306 16.064 1.00 72.06 188 ARG A O 1
ATOM 1488 N N . ILE A 1 189 ? 10.272 -11.529 14.690 1.00 76.19 189 ILE A N 1
ATOM 1489 C CA . ILE A 1 189 ? 9.098 -10.957 15.338 1.00 76.19 189 ILE A CA 1
ATOM 1490 C C . ILE A 1 189 ? 7.894 -11.849 15.070 1.00 76.19 189 ILE A C 1
ATOM 1492 O O . ILE A 1 189 ? 7.496 -12.075 13.928 1.00 76.19 189 ILE A O 1
ATOM 1496 N N . ARG A 1 190 ? 7.302 -12.358 16.151 1.00 73.69 190 ARG A N 1
ATOM 1497 C CA . ARG A 1 190 ? 6.112 -13.203 16.077 1.00 73.69 190 ARG A CA 1
ATOM 1498 C C . ARG A 1 190 ? 4.856 -12.353 16.190 1.00 73.69 190 ARG A C 1
ATOM 1500 O O . ARG A 1 190 ? 4.644 -11.684 17.202 1.00 73.69 190 ARG A O 1
ATOM 1507 N N . THR A 1 191 ? 4.007 -12.437 15.173 1.00 75.88 191 THR A N 1
ATOM 1508 C CA . THR A 1 191 ? 2.643 -11.909 15.193 1.00 75.88 191 THR A CA 1
ATOM 1509 C C . THR A 1 191 ? 1.674 -13.062 15.449 1.00 75.88 191 THR A C 1
ATOM 1511 O O . THR A 1 191 ? 1.713 -14.086 14.770 1.00 75.88 191 THR A O 1
ATOM 1514 N N . ASN A 1 192 ? 0.821 -12.923 16.464 1.00 74.62 192 ASN A N 1
ATOM 1515 C CA . ASN A 1 192 ? -0.152 -13.950 16.837 1.00 74.62 192 ASN A CA 1
ATOM 1516 C C . ASN A 1 192 ? -1.571 -13.449 16.550 1.00 74.62 192 ASN A C 1
ATOM 1518 O O . ASN A 1 192 ? -1.888 -12.301 16.839 1.00 74.62 192 ASN A O 1
ATOM 1522 N N . ALA A 1 193 ? -2.427 -14.332 16.025 1.00 83.31 193 ALA A N 1
ATOM 1523 C CA . ALA A 1 193 ? -3.870 -14.110 15.869 1.00 83.31 193 ALA A CA 1
ATOM 1524 C C . ALA A 1 193 ? -4.261 -12.826 15.109 1.00 83.31 193 ALA A C 1
ATOM 1526 O O . ALA A 1 193 ? -5.099 -12.042 15.550 1.00 83.31 193 ALA A O 1
ATOM 1527 N N . LEU A 1 194 ? -3.684 -12.624 13.925 1.00 89.12 194 LEU A N 1
ATOM 1528 C CA . LEU A 1 194 ? -3.871 -11.391 13.163 1.00 89.12 194 LEU A CA 1
ATOM 1529 C C . LEU A 1 194 ? -5.328 -11.059 12.805 1.00 89.12 194 LEU A C 1
ATOM 1531 O O . LEU A 1 194 ? -5.697 -9.889 12.801 1.00 89.12 194 LEU A O 1
ATOM 1535 N N . SER A 1 195 ? -6.171 -12.057 12.535 1.00 88.75 195 SER A N 1
ATOM 1536 C CA . SER A 1 195 ? -7.603 -11.826 12.300 1.00 88.75 195 SER A CA 1
ATOM 1537 C C . SER A 1 195 ? -8.269 -11.132 13.492 1.00 88.75 195 SER A C 1
ATOM 1539 O O . SER A 1 195 ? -9.078 -10.223 13.311 1.00 88.75 195 SER A O 1
ATOM 1541 N N . GLU A 1 196 ? -7.880 -11.516 14.708 1.00 89.00 196 GLU A N 1
ATOM 1542 C CA . GLU A 1 196 ? -8.376 -10.913 15.941 1.00 89.00 196 GLU A CA 1
ATOM 1543 C C . GLU A 1 196 ? -7.771 -9.522 16.152 1.00 89.00 196 GLU A C 1
ATOM 1545 O O . GLU A 1 196 ? -8.491 -8.588 16.491 1.00 89.00 196 GLU A O 1
ATOM 1550 N N . MET A 1 197 ? -6.482 -9.330 15.846 1.00 92.25 197 MET A N 1
ATOM 1551 C CA . MET A 1 197 ? -5.860 -7.998 15.858 1.00 92.25 197 MET A CA 1
ATOM 1552 C C . MET A 1 197 ? -6.595 -7.027 14.917 1.00 92.25 197 MET A C 1
ATOM 1554 O O . MET A 1 197 ? -6.901 -5.903 15.308 1.00 92.25 197 MET A O 1
ATOM 1558 N N . CYS A 1 198 ? -6.931 -7.460 13.696 1.00 93.56 198 CYS A N 1
ATOM 1559 C CA . CYS A 1 198 ? -7.723 -6.692 12.732 1.00 93.56 198 CYS A CA 1
ATOM 1560 C C . CYS A 1 198 ? -9.130 -6.373 13.265 1.00 93.56 198 CYS A C 1
ATOM 1562 O O . CYS A 1 198 ? -9.612 -5.245 13.109 1.00 93.56 198 CYS A O 1
ATOM 1564 N N . CYS A 1 199 ? -9.782 -7.347 13.908 1.00 90.38 199 CYS A N 1
ATOM 1565 C CA . CYS A 1 199 ? -11.082 -7.167 14.550 1.00 90.38 199 CYS A CA 1
ATOM 1566 C C . CYS A 1 199 ? -11.009 -6.099 15.650 1.00 90.38 199 CYS A C 1
ATOM 1568 O O . CYS A 1 199 ? -11.749 -5.116 15.601 1.00 90.38 199 CYS A O 1
ATOM 1570 N N . GLN A 1 200 ? -10.066 -6.230 16.584 1.00 91.06 200 GLN A N 1
ATOM 1571 C CA . GLN A 1 200 ? -9.855 -5.286 17.683 1.00 91.06 200 GLN A CA 1
ATOM 1572 C C . GLN A 1 200 ? -9.494 -3.892 17.174 1.00 91.06 200 GLN A C 1
ATOM 1574 O O . GLN A 1 200 ? -10.123 -2.911 17.564 1.00 91.06 200 GLN A O 1
ATOM 1579 N N . LEU A 1 201 ? -8.565 -3.790 16.220 1.00 94.25 201 LEU A N 1
ATOM 1580 C CA . LEU A 1 201 ? -8.154 -2.513 15.643 1.00 94.25 201 LEU A CA 1
ATOM 1581 C C . LEU A 1 201 ? -9.338 -1.769 15.010 1.00 94.25 201 LEU A C 1
ATOM 1583 O O . LEU A 1 201 ? -9.474 -0.562 15.193 1.00 94.25 201 LEU A O 1
ATOM 1587 N N . SER A 1 202 ? -10.244 -2.475 14.325 1.00 94.00 202 SER A N 1
ATOM 1588 C CA . SER A 1 202 ? -11.407 -1.853 13.674 1.00 94.00 202 SER A CA 1
ATOM 1589 C C . SER A 1 202 ? -12.345 -1.110 14.636 1.00 94.00 202 SER A C 1
ATOM 1591 O O . SER A 1 202 ? -13.057 -0.191 14.222 1.00 94.00 202 SER A O 1
ATOM 1593 N N . GLN A 1 203 ? -12.315 -1.466 15.922 1.00 92.25 203 GLN A N 1
ATOM 1594 C CA . GLN A 1 203 ? -13.145 -0.865 16.964 1.00 92.25 203 GLN A CA 1
ATOM 1595 C C . GLN A 1 203 ? -12.658 0.546 17.346 1.00 92.25 203 GLN A C 1
ATOM 1597 O O . GLN A 1 203 ? -13.438 1.367 17.826 1.00 92.25 203 GLN A O 1
ATOM 16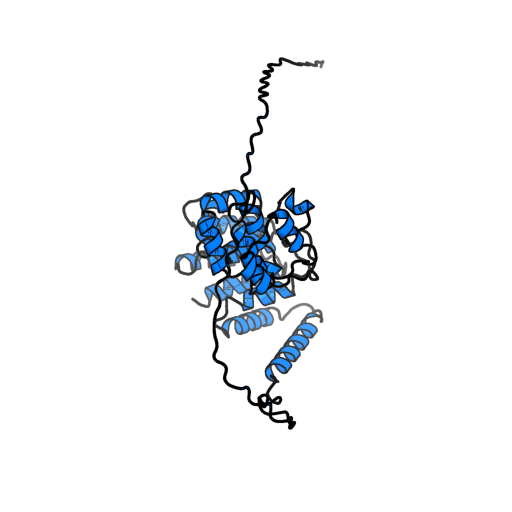02 N N . PHE A 1 204 ? -11.403 0.877 17.026 1.00 95.19 204 PHE A N 1
ATOM 1603 C CA . PHE A 1 204 ? -10.766 2.169 17.300 1.00 95.19 204 PHE A CA 1
ATOM 1604 C C . PHE A 1 204 ? -10.865 3.160 16.135 1.00 95.19 204 PHE A C 1
ATOM 1606 O O . PHE A 1 204 ? -10.181 4.179 16.126 1.00 95.19 204 PHE A O 1
ATOM 1613 N N . ILE A 1 205 ? -11.733 2.920 15.147 1.00 95.19 205 ILE A N 1
ATOM 1614 C CA . ILE A 1 205 ? -11.795 3.752 13.933 1.00 95.19 205 ILE A CA 1
ATOM 1615 C C . ILE A 1 205 ? -12.065 5.242 14.189 1.00 95.19 205 ILE A C 1
ATOM 1617 O O . ILE A 1 205 ? -11.672 6.104 13.404 1.00 95.19 205 ILE A O 1
ATOM 1621 N N . LYS A 1 206 ? -12.750 5.545 15.297 1.00 93.88 206 LYS A N 1
ATOM 1622 C CA . LYS A 1 206 ? -13.076 6.911 15.727 1.00 93.88 206 LYS A CA 1
ATOM 1623 C C . LYS A 1 206 ? -11.989 7.539 16.604 1.00 93.88 206 LYS A C 1
ATOM 1625 O O . LYS A 1 206 ? -12.088 8.722 16.916 1.00 93.88 206 LYS A O 1
ATOM 1630 N N . SER A 1 207 ? -10.988 6.770 17.023 1.00 94.50 207 SER A N 1
ATOM 1631 C CA . SER A 1 207 ? -9.913 7.254 17.880 1.00 94.50 207 SER A CA 1
ATOM 1632 C C . SER A 1 207 ? -9.019 8.250 17.135 1.00 94.50 207 SER A C 1
ATOM 1634 O O . SER A 1 207 ? -8.830 8.141 15.916 1.00 94.50 207 SER A O 1
ATOM 1636 N N . PRO A 1 208 ? -8.442 9.233 17.849 1.00 92.88 208 PRO A N 1
ATOM 1637 C CA . PRO A 1 208 ? -7.445 10.110 17.258 1.00 92.88 208 PRO A CA 1
ATOM 1638 C C . PRO A 1 208 ? -6.262 9.274 16.763 1.00 92.88 208 PRO A C 1
ATOM 1640 O O . PRO A 1 208 ? -5.913 8.260 17.362 1.00 92.88 208 PRO A O 1
ATOM 1643 N N . ARG A 1 209 ? -5.651 9.704 15.656 1.00 93.50 209 ARG A N 1
ATOM 1644 C CA . ARG A 1 209 ? -4.481 9.054 15.039 1.00 93.50 209 ARG A CA 1
ATOM 1645 C C . ARG A 1 209 ? -4.706 7.628 14.516 1.00 93.50 209 ARG A C 1
ATOM 1647 O O . ARG A 1 209 ? -3.755 6.945 14.129 1.00 93.50 209 ARG A O 1
ATOM 1654 N N . PHE A 1 210 ? -5.961 7.172 14.481 1.00 96.50 210 PHE A N 1
ATOM 1655 C CA . PHE A 1 210 ? -6.305 5.854 13.958 1.00 96.50 210 PHE A CA 1
ATOM 1656 C C . PHE A 1 210 ? -5.855 5.674 12.507 1.00 96.50 210 PHE A C 1
ATOM 1658 O O . PHE A 1 210 ? -5.319 4.621 12.177 1.00 96.50 210 PHE A O 1
ATOM 1665 N N . THR A 1 211 ? -6.042 6.685 11.646 1.00 97.31 211 THR A N 1
ATOM 1666 C CA . THR A 1 211 ? -5.693 6.577 10.221 1.00 97.31 211 THR A CA 1
ATOM 1667 C C . THR A 1 211 ? -4.214 6.250 10.045 1.00 97.31 211 THR A C 1
ATOM 1669 O O . THR A 1 211 ? -3.862 5.344 9.298 1.00 97.31 211 THR A O 1
ATOM 1672 N N . GLU A 1 212 ? -3.351 6.983 10.741 1.00 96.12 212 GLU A N 1
ATOM 1673 C CA . GLU A 1 212 ? -1.901 6.888 10.649 1.00 96.12 212 GLU A CA 1
ATOM 1674 C C . GLU A 1 212 ? -1.414 5.522 11.143 1.00 96.12 212 GLU A C 1
ATOM 1676 O O . GLU A 1 212 ? -0.588 4.871 10.494 1.00 96.12 212 GLU A O 1
ATOM 1681 N N . CYS A 1 213 ? -1.995 5.047 12.248 1.00 96.25 213 CYS A N 1
ATOM 1682 C CA . CYS A 1 213 ? -1.721 3.721 12.791 1.00 96.25 213 CYS A CA 1
ATOM 1683 C C . CYS A 1 213 ? -2.209 2.613 11.854 1.00 96.25 213 CYS A C 1
ATOM 1685 O O . CYS A 1 213 ? -1.475 1.664 11.597 1.00 96.25 213 CYS A O 1
ATOM 1687 N N . PHE A 1 214 ? -3.417 2.746 11.300 1.00 97.38 214 PHE A N 1
ATOM 1688 C CA . PHE A 1 214 ? -3.976 1.798 10.340 1.00 97.38 214 PHE A CA 1
ATOM 1689 C C . PHE A 1 214 ? -3.111 1.699 9.080 1.00 97.38 214 PHE A C 1
ATOM 1691 O O . PHE A 1 214 ? -2.776 0.596 8.658 1.00 97.38 214 PHE A O 1
ATOM 1698 N N . ILE A 1 215 ? -2.690 2.834 8.513 1.00 97.19 215 ILE A N 1
ATOM 1699 C CA . ILE A 1 215 ? -1.799 2.861 7.347 1.00 97.19 215 ILE A CA 1
ATOM 1700 C C . ILE A 1 215 ? -0.479 2.158 7.669 1.00 97.19 215 ILE A C 1
ATOM 1702 O O . ILE A 1 215 ? -0.036 1.311 6.898 1.00 97.19 215 ILE A O 1
ATOM 1706 N N . SER A 1 216 ? 0.137 2.463 8.811 1.00 95.56 216 SER A N 1
ATOM 1707 C CA . SER A 1 216 ? 1.401 1.822 9.190 1.00 95.56 216 SER A CA 1
ATOM 1708 C C . SER A 1 216 ? 1.254 0.327 9.435 1.00 95.56 216 SER A C 1
ATOM 1710 O O . SER A 1 216 ? 2.141 -0.432 9.050 1.00 95.56 216 SER A O 1
ATOM 1712 N N . PHE A 1 217 ? 0.122 -0.088 10.001 1.00 95.50 217 PHE A N 1
ATOM 1713 C CA . PHE A 1 217 ? -0.217 -1.483 10.242 1.00 95.50 217 PHE A CA 1
ATOM 1714 C C . PHE A 1 217 ? -0.351 -2.279 8.942 1.00 95.50 217 PHE A C 1
ATOM 1716 O O . PHE A 1 217 ? 0.281 -3.318 8.807 1.00 95.50 217 PHE A O 1
ATOM 1723 N N . ILE A 1 218 ? -1.104 -1.791 7.950 1.00 95.62 218 ILE A N 1
ATOM 1724 C CA . ILE A 1 218 ? -1.289 -2.524 6.680 1.00 95.62 218 ILE A CA 1
ATOM 1725 C C . ILE A 1 218 ? -0.050 -2.498 5.771 1.00 95.62 218 ILE A C 1
ATOM 1727 O O . ILE A 1 218 ? 0.050 -3.299 4.841 1.00 95.62 218 ILE A O 1
ATOM 1731 N N . LEU A 1 219 ? 0.872 -1.557 5.998 1.00 94.31 219 LEU A N 1
ATOM 1732 C CA . LEU A 1 219 ? 2.130 -1.446 5.255 1.00 94.31 219 LEU A CA 1
ATOM 1733 C C . LEU A 1 219 ? 3.257 -2.303 5.836 1.00 94.31 219 LEU A C 1
ATOM 1735 O O . LEU A 1 219 ? 4.247 -2.543 5.134 1.00 94.31 219 LEU A O 1
ATOM 1739 N N . ASP A 1 220 ? 3.126 -2.721 7.096 1.00 92.38 220 ASP A N 1
ATOM 1740 C CA . ASP A 1 220 ? 4.055 -3.635 7.753 1.00 92.38 220 ASP A CA 1
ATOM 1741 C C . ASP A 1 220 ? 4.219 -4.901 6.912 1.00 92.38 220 ASP A C 1
ATOM 1743 O O . ASP A 1 220 ? 3.236 -5.493 6.463 1.00 92.38 220 ASP A O 1
ATOM 1747 N N . ARG A 1 221 ? 5.465 -5.315 6.671 1.00 88.00 221 ARG A N 1
ATOM 1748 C CA . ARG A 1 221 ? 5.752 -6.470 5.814 1.00 88.00 221 ARG A CA 1
ATOM 1749 C C . ARG A 1 221 ? 5.083 -7.756 6.304 1.00 88.00 221 ARG A C 1
ATOM 1751 O O . ARG A 1 221 ? 4.538 -8.496 5.487 1.00 88.00 221 ARG A O 1
ATOM 1758 N N . ASN A 1 222 ? 5.127 -8.030 7.607 1.00 86.88 222 ASN A N 1
ATOM 1759 C CA . ASN A 1 222 ? 4.583 -9.262 8.176 1.00 86.88 222 ASN A CA 1
ATOM 1760 C C . ASN A 1 222 ? 3.056 -9.259 8.114 1.00 86.88 222 ASN A C 1
ATOM 1762 O O . ASN A 1 222 ? 2.451 -10.297 7.856 1.00 86.88 222 ASN A O 1
ATOM 1766 N N . ILE A 1 223 ? 2.433 -8.092 8.290 1.00 90.62 223 ILE A N 1
ATOM 1767 C CA . ILE A 1 223 ? 0.987 -7.936 8.113 1.00 90.62 223 ILE A CA 1
ATOM 1768 C C . ILE A 1 223 ? 0.595 -8.058 6.643 1.00 90.62 223 ILE A C 1
ATOM 1770 O O . ILE A 1 223 ? -0.337 -8.789 6.318 1.00 90.62 223 ILE A O 1
ATOM 1774 N N . PHE A 1 224 ? 1.320 -7.402 5.740 1.00 89.69 224 PHE A N 1
ATOM 1775 C CA . PHE A 1 224 ? 1.042 -7.434 4.308 1.00 89.69 224 PHE A CA 1
ATOM 1776 C C . PHE A 1 224 ? 1.133 -8.853 3.723 1.00 89.69 224 PHE A C 1
ATOM 1778 O O . PHE A 1 224 ? 0.293 -9.218 2.905 1.00 89.69 224 PHE A O 1
ATOM 1785 N N . ASN A 1 225 ? 2.113 -9.651 4.162 1.00 85.25 225 ASN A N 1
ATOM 1786 C CA . ASN A 1 225 ? 2.322 -11.030 3.700 1.00 85.25 225 ASN A CA 1
ATOM 1787 C C . ASN A 1 225 ? 1.439 -12.067 4.410 1.00 85.25 225 ASN A C 1
ATOM 1789 O O . ASN A 1 225 ? 1.472 -13.253 4.081 1.00 85.25 225 ASN A O 1
ATOM 1793 N N . SER A 1 226 ? 0.671 -11.649 5.409 1.00 86.62 226 SER A N 1
ATOM 1794 C CA . SER A 1 226 ? -0.201 -12.549 6.150 1.00 86.62 226 SER A CA 1
ATOM 1795 C C . SER A 1 226 ? -1.497 -12.861 5.393 1.00 86.62 226 SER A C 1
ATOM 1797 O O . SER A 1 226 ? -2.003 -12.061 4.611 1.00 86.62 226 SER A O 1
ATOM 1799 N N . VAL A 1 227 ? -2.116 -13.992 5.732 1.00 84.56 227 VAL A N 1
ATOM 1800 C CA . VAL A 1 227 ? -3.476 -14.329 5.273 1.00 84.56 227 VAL A CA 1
ATOM 1801 C C . VAL A 1 227 ? -4.554 -13.612 6.107 1.00 84.56 227 VAL A C 1
ATOM 1803 O O . VAL A 1 227 ? -5.690 -13.463 5.667 1.00 84.56 227 VAL A O 1
ATOM 1806 N N . GLY A 1 228 ? -4.213 -13.153 7.318 1.00 84.12 228 GLY A N 1
ATOM 1807 C CA . GLY A 1 228 ? -5.169 -12.552 8.255 1.00 84.12 228 GLY A CA 1
ATOM 1808 C C . GLY A 1 228 ? -5.603 -11.130 7.886 1.00 84.12 228 GLY A C 1
ATOM 1809 O O . GLY A 1 228 ? -6.733 -10.746 8.184 1.00 84.12 228 GLY A O 1
ATOM 1810 N N . CYS A 1 229 ? -4.741 -10.363 7.212 1.00 90.69 229 CYS A N 1
ATOM 1811 C CA . CYS A 1 229 ? -5.047 -9.012 6.743 1.00 90.69 229 CYS A CA 1
ATOM 1812 C C . CYS A 1 229 ? -5.553 -9.059 5.295 1.00 90.69 229 CYS A C 1
ATOM 1814 O O . CYS A 1 229 ? -4.781 -9.012 4.338 1.00 90.69 229 CYS A O 1
ATOM 1816 N N . THR A 1 230 ? -6.868 -9.215 5.129 1.00 93.38 230 THR A N 1
ATOM 1817 C CA . THR A 1 230 ? -7.474 -9.357 3.797 1.00 93.38 230 THR A CA 1
ATOM 1818 C C . THR A 1 230 ? -7.703 -8.007 3.121 1.00 93.38 230 THR A C 1
ATOM 1820 O O . THR A 1 230 ? -8.042 -7.016 3.772 1.00 93.38 230 THR A O 1
ATOM 1823 N N . SER A 1 231 ? -7.629 -7.981 1.786 1.00 93.31 231 SER A N 1
ATOM 1824 C CA . SER A 1 231 ? -7.922 -6.758 1.029 1.00 93.31 231 SER A CA 1
ATOM 1825 C C . SER A 1 231 ? -9.361 -6.263 1.226 1.00 93.31 231 SER A C 1
ATOM 1827 O O . SER A 1 231 ? -9.601 -5.055 1.258 1.00 93.31 231 SER A O 1
ATOM 1829 N N . ALA A 1 232 ? -10.317 -7.177 1.425 1.00 95.19 232 ALA A N 1
ATOM 1830 C CA . ALA A 1 232 ? -11.698 -6.825 1.748 1.00 95.19 232 ALA A CA 1
ATOM 1831 C C . ALA A 1 232 ? -11.773 -6.019 3.055 1.00 95.19 232 ALA A C 1
ATOM 1833 O O . ALA A 1 232 ? -12.311 -4.914 3.063 1.00 95.19 232 ALA A O 1
ATOM 1834 N N . TRP A 1 233 ? -11.133 -6.507 4.124 1.00 96.00 233 TRP A N 1
ATOM 1835 C CA . TRP A 1 233 ? -11.077 -5.797 5.403 1.00 96.00 233 TRP A CA 1
ATOM 1836 C C . TRP A 1 233 ? -10.386 -4.432 5.277 1.00 96.00 233 TRP A C 1
ATOM 1838 O O . TRP A 1 233 ? -10.933 -3.422 5.724 1.00 96.00 233 TRP A O 1
ATOM 1848 N N . CYS A 1 234 ? -9.229 -4.368 4.610 1.00 97.31 234 CYS A N 1
ATOM 1849 C CA . CYS A 1 234 ? -8.517 -3.110 4.361 1.00 97.31 234 CYS A CA 1
ATOM 1850 C C . CYS A 1 234 ? -9.400 -2.089 3.625 1.00 97.31 234 CYS A C 1
ATOM 1852 O O . CYS A 1 234 ? -9.440 -0.910 3.984 1.00 97.31 234 CYS A O 1
ATOM 1854 N N . THR A 1 235 ? -10.130 -2.554 2.612 1.00 96.88 235 THR A N 1
ATOM 1855 C CA . THR A 1 235 ? -11.028 -1.737 1.792 1.00 96.88 235 THR A CA 1
ATOM 1856 C C . THR A 1 235 ? -12.232 -1.240 2.595 1.00 96.88 235 THR A C 1
ATOM 1858 O O . THR A 1 235 ? -12.619 -0.078 2.465 1.00 96.88 235 THR A O 1
ATOM 1861 N N . ASP A 1 236 ? -12.799 -2.058 3.478 1.00 97.31 236 ASP A N 1
ATOM 1862 C CA . ASP A 1 236 ? -13.907 -1.649 4.346 1.00 97.31 236 ASP A CA 1
ATOM 1863 C C . ASP A 1 236 ? -13.487 -0.555 5.334 1.00 97.31 236 ASP A C 1
ATOM 1865 O O . ASP A 1 236 ? -14.190 0.446 5.503 1.00 97.31 236 ASP A O 1
ATOM 1869 N N . ILE A 1 237 ? -12.323 -0.711 5.974 1.00 97.62 237 ILE A N 1
ATOM 1870 C CA . ILE A 1 237 ? -11.778 0.304 6.885 1.00 97.62 237 ILE A CA 1
ATOM 1871 C C . ILE A 1 237 ? -11.457 1.596 6.126 1.00 97.62 237 ILE A C 1
ATOM 1873 O O . ILE A 1 237 ? -11.820 2.680 6.585 1.00 97.62 237 ILE A O 1
ATOM 1877 N N . TYR A 1 238 ? -10.861 1.494 4.937 1.00 97.44 238 TYR A N 1
ATOM 1878 C CA . TYR A 1 238 ? -10.596 2.632 4.056 1.00 97.44 238 TYR A CA 1
ATOM 1879 C C . TYR A 1 238 ? -11.859 3.454 3.755 1.00 97.44 238 TYR A C 1
ATOM 1881 O O . TYR A 1 238 ? -11.856 4.679 3.913 1.00 97.44 238 TYR A O 1
ATOM 1889 N N . HIS A 1 239 ? -12.965 2.797 3.393 1.00 96.38 239 HIS A N 1
ATOM 1890 C CA . HIS A 1 239 ? -14.234 3.481 3.134 1.00 96.38 239 HIS A CA 1
ATOM 1891 C C . HIS A 1 239 ? -14.817 4.142 4.385 1.00 96.38 239 HIS A C 1
ATOM 1893 O O . HIS A 1 239 ? -15.353 5.247 4.293 1.00 96.38 239 HIS A O 1
ATOM 1899 N N . LYS A 1 240 ? -14.684 3.506 5.556 1.00 97.31 240 LYS A N 1
ATOM 1900 C CA . LYS A 1 240 ? -15.146 4.070 6.832 1.00 97.31 240 LYS A CA 1
ATOM 1901 C C . LYS A 1 240 ? -14.322 5.287 7.283 1.00 97.31 240 LYS A C 1
ATOM 1903 O O . LYS A 1 240 ? -14.887 6.198 7.880 1.00 97.31 240 LYS A O 1
ATOM 1908 N N . ILE A 1 241 ? -13.014 5.323 7.004 1.00 97.06 241 ILE A N 1
ATOM 1909 C CA . ILE A 1 241 ? -12.154 6.497 7.261 1.00 97.06 241 ILE A CA 1
ATOM 1910 C C . ILE A 1 241 ? -12.501 7.644 6.303 1.00 97.06 241 ILE A C 1
ATOM 1912 O O . ILE A 1 241 ? -12.504 8.812 6.695 1.00 97.06 241 ILE A O 1
ATOM 1916 N N . GLY A 1 242 ? -12.773 7.306 5.043 1.00 96.00 242 GLY A N 1
ATOM 1917 C CA . GLY A 1 242 ? -13.005 8.255 3.963 1.00 96.00 242 GLY A CA 1
ATOM 1918 C C . GLY A 1 242 ? -11.753 8.455 3.090 1.00 96.00 242 GLY A C 1
ATOM 1919 O O . GLY A 1 242 ? -10.687 8.790 3.618 1.00 96.00 242 GLY A O 1
ATOM 1920 N N . PRO A 1 243 ? -11.870 8.339 1.749 1.00 94.94 243 PRO A N 1
ATOM 1921 C CA . PRO A 1 243 ? -10.750 8.445 0.811 1.00 94.94 243 PRO A CA 1
ATOM 1922 C C . PRO A 1 243 ? -9.868 9.682 0.980 1.00 94.94 243 PRO A C 1
ATOM 1924 O O . PRO A 1 243 ? -8.644 9.578 0.967 1.00 94.94 243 PRO A O 1
ATOM 1927 N N . THR A 1 244 ? -10.477 10.860 1.135 1.00 94.44 244 THR A N 1
ATOM 1928 C CA . THR A 1 244 ? -9.744 12.129 1.228 1.00 94.44 244 THR A CA 1
ATOM 1929 C C . THR A 1 244 ? -8.849 12.156 2.461 1.00 94.44 244 THR A C 1
ATOM 1931 O O . THR A 1 244 ? -7.645 12.360 2.328 1.00 94.44 244 THR A O 1
ATOM 1934 N N . LYS A 1 245 ? -9.421 11.858 3.637 1.00 95.69 245 LYS A N 1
ATOM 1935 C CA . LYS A 1 245 ? -8.687 11.813 4.907 1.00 95.69 245 LYS A CA 1
ATOM 1936 C C . LYS A 1 245 ? -7.574 10.770 4.861 1.00 95.69 245 LYS A C 1
ATOM 1938 O O . LYS A 1 245 ? -6.442 11.081 5.211 1.00 95.69 245 LYS A O 1
ATOM 1943 N N . PHE A 1 246 ? -7.880 9.568 4.368 1.00 97.38 246 PHE A N 1
ATOM 1944 C CA . PHE A 1 246 ? -6.897 8.496 4.250 1.00 97.38 246 PHE A CA 1
ATOM 1945 C C . PHE A 1 246 ? -5.669 8.928 3.447 1.00 97.38 246 PHE A C 1
ATOM 1947 O O . PHE A 1 246 ? -4.547 8.761 3.911 1.00 97.38 246 PHE A O 1
ATOM 1954 N N . TRP A 1 247 ? -5.861 9.507 2.258 1.00 96.12 247 TRP A N 1
ATOM 1955 C CA . TRP A 1 247 ? -4.732 9.907 1.419 1.00 96.12 247 TRP A CA 1
ATOM 1956 C C . TRP A 1 247 ? -3.962 11.096 1.983 1.00 96.12 247 TRP A C 1
ATOM 1958 O O . TRP A 1 247 ? -2.742 11.145 1.841 1.00 96.12 247 TRP A O 1
ATOM 1968 N N . ASP A 1 248 ? -4.648 12.044 2.617 1.00 94.88 248 ASP A N 1
ATOM 1969 C CA . ASP A 1 248 ? -3.981 13.182 3.243 1.00 94.88 248 ASP A CA 1
ATOM 1970 C C . ASP A 1 248 ? -3.115 12.732 4.429 1.00 94.88 248 ASP A C 1
ATOM 1972 O O . ASP A 1 248 ? -2.007 13.235 4.583 1.00 94.88 248 ASP A O 1
ATOM 1976 N N . ASP A 1 249 ? -3.557 11.741 5.208 1.00 96.19 249 ASP A N 1
ATOM 1977 C CA . ASP A 1 249 ? -2.759 11.138 6.283 1.00 96.19 249 ASP A CA 1
ATOM 1978 C C . ASP A 1 249 ? -1.649 10.219 5.731 1.00 96.19 249 ASP A C 1
ATOM 1980 O O . ASP A 1 249 ? -0.516 10.257 6.209 1.00 96.19 249 ASP A O 1
ATOM 1984 N N . TYR A 1 250 ? -1.913 9.471 4.654 1.00 97.00 250 TYR A N 1
ATOM 1985 C CA . TYR A 1 250 ? -0.929 8.611 3.983 1.00 97.00 250 TYR A CA 1
ATOM 1986 C C . TYR A 1 250 ? 0.308 9.379 3.528 1.00 97.00 250 TYR A C 1
ATOM 1988 O O . TYR A 1 250 ? 1.430 8.978 3.825 1.00 97.00 250 TYR A O 1
ATOM 1996 N N . PHE A 1 251 ? 0.123 10.508 2.845 1.00 95.31 251 PHE A N 1
ATOM 1997 C CA . PHE A 1 251 ? 1.248 11.303 2.347 1.00 95.31 251 PHE A CA 1
ATOM 1998 C C . PHE A 1 251 ? 1.931 12.164 3.416 1.00 95.31 251 PHE A C 1
ATOM 2000 O O . PHE A 1 251 ? 2.961 12.764 3.113 1.00 95.31 251 PHE A O 1
ATOM 2007 N N . LYS A 1 252 ? 1.403 12.222 4.648 1.00 94.50 252 LYS A N 1
ATOM 2008 C CA . LYS A 1 252 ? 2.144 12.775 5.794 1.00 94.50 252 LYS A CA 1
ATOM 2009 C C . LYS A 1 252 ? 3.200 11.797 6.298 1.00 94.50 252 LYS A C 1
ATOM 2011 O O . LYS A 1 252 ? 4.263 12.240 6.710 1.00 94.50 252 LYS A O 1
ATOM 2016 N N . ILE A 1 253 ? 2.908 10.494 6.263 1.00 94.94 253 ILE A N 1
ATOM 2017 C CA . ILE A 1 253 ? 3.754 9.474 6.903 1.00 94.94 253 ILE A CA 1
ATOM 2018 C C . ILE A 1 253 ? 4.560 8.626 5.912 1.00 94.94 253 ILE A C 1
ATOM 2020 O O . ILE A 1 253 ? 5.592 8.077 6.292 1.00 94.94 253 ILE A O 1
ATOM 2024 N N . VAL A 1 254 ? 4.120 8.516 4.651 1.00 94.75 254 VAL A N 1
ATOM 2025 C CA . VAL A 1 254 ? 4.790 7.728 3.606 1.00 94.75 254 VAL A CA 1
ATOM 2026 C C . VAL A 1 254 ? 5.493 8.649 2.596 1.00 94.75 254 VAL A C 1
ATOM 2028 O O . VAL A 1 254 ? 4.816 9.413 1.899 1.00 94.75 254 VAL A O 1
ATOM 2031 N N . PRO A 1 255 ? 6.830 8.552 2.444 1.00 92.44 255 PRO A N 1
ATOM 2032 C CA . PRO A 1 255 ? 7.571 9.286 1.418 1.00 92.44 255 PRO A CA 1
ATOM 2033 C C . PRO A 1 255 ? 7.106 8.938 -0.002 1.00 92.44 255 PRO A C 1
ATOM 2035 O O . PRO A 1 255 ? 6.784 7.785 -0.285 1.00 92.44 255 PRO A O 1
ATOM 2038 N N . LYS A 1 256 ? 7.131 9.909 -0.925 1.00 91.31 256 LYS A N 1
ATOM 2039 C CA . LYS A 1 256 ? 6.673 9.723 -2.321 1.00 91.31 256 LYS A CA 1
ATOM 2040 C C . LYS A 1 256 ? 7.579 8.812 -3.150 1.00 91.31 256 LYS A C 1
ATOM 2042 O O . LYS A 1 256 ? 7.193 8.333 -4.213 1.00 91.31 256 LYS A O 1
ATOM 2047 N N . GLU A 1 257 ? 8.808 8.623 -2.695 1.00 89.19 257 GLU A N 1
ATOM 2048 C CA . GLU A 1 257 ? 9.826 7.805 -3.339 1.00 89.19 257 GLU A CA 1
ATOM 2049 C C . GLU A 1 257 ? 9.742 6.336 -2.890 1.00 89.19 257 GLU A C 1
ATOM 2051 O O . GLU A 1 257 ? 10.392 5.469 -3.481 1.00 89.19 257 GLU A O 1
ATOM 2056 N N . ALA A 1 258 ? 8.933 6.031 -1.867 1.00 90.88 258 ALA A N 1
ATOM 2057 C CA . ALA A 1 258 ? 8.799 4.702 -1.281 1.00 90.88 258 ALA A CA 1
ATOM 2058 C C . ALA A 1 258 ? 7.852 3.804 -2.101 1.00 90.88 258 ALA A C 1
ATOM 2060 O O . ALA A 1 258 ? 6.844 3.299 -1.605 1.00 90.88 258 ALA A O 1
ATOM 2061 N N . TYR A 1 259 ? 8.198 3.559 -3.370 1.00 90.19 259 TYR A N 1
ATOM 2062 C CA . TYR A 1 259 ? 7.366 2.801 -4.316 1.00 90.19 259 TYR A CA 1
ATOM 2063 C C . TYR A 1 259 ? 6.990 1.390 -3.851 1.00 90.19 259 TYR A C 1
ATOM 2065 O O . TYR A 1 259 ? 5.923 0.904 -4.217 1.00 90.19 259 TYR A O 1
ATOM 2073 N N . ILE A 1 260 ? 7.806 0.754 -3.004 1.00 90.44 260 ILE A N 1
ATOM 2074 C CA . ILE A 1 260 ? 7.456 -0.525 -2.370 1.00 90.44 260 ILE A CA 1
ATOM 2075 C C . ILE A 1 260 ? 6.176 -0.413 -1.522 1.00 90.44 260 ILE A C 1
ATOM 2077 O O . ILE A 1 260 ? 5.299 -1.270 -1.603 1.00 90.44 260 ILE A O 1
ATOM 2081 N N . LEU A 1 261 ? 6.017 0.677 -0.769 1.00 92.94 261 LEU A N 1
ATOM 2082 C CA . LEU A 1 261 ? 4.858 0.918 0.094 1.00 92.94 261 LEU A CA 1
ATOM 2083 C C . LEU A 1 261 ? 3.639 1.363 -0.712 1.00 92.94 261 LEU A C 1
ATOM 2085 O O . LEU A 1 261 ? 2.511 0.984 -0.398 1.00 92.94 261 LEU A O 1
ATOM 2089 N N . HIS A 1 262 ? 3.862 2.127 -1.783 1.00 93.19 262 HIS A N 1
ATOM 2090 C CA . HIS A 1 262 ? 2.814 2.483 -2.741 1.00 93.19 262 HIS A CA 1
ATOM 2091 C C . HIS A 1 262 ? 2.243 1.233 -3.421 1.00 93.19 262 HIS A C 1
ATOM 2093 O O . HIS A 1 262 ? 1.026 1.073 -3.517 1.00 93.19 262 HIS A O 1
ATOM 2099 N N . LEU A 1 263 ? 3.111 0.295 -3.811 1.00 90.62 263 LEU A N 1
ATOM 2100 C CA . LEU A 1 263 ? 2.681 -0.991 -4.343 1.00 90.62 263 LEU A CA 1
ATOM 2101 C C . LEU A 1 263 ? 1.867 -1.777 -3.304 1.00 90.62 263 LEU A C 1
ATOM 2103 O O . LEU A 1 263 ? 0.774 -2.240 -3.629 1.00 90.62 263 LEU A O 1
ATOM 2107 N N . ARG A 1 264 ? 2.337 -1.881 -2.052 1.00 91.81 264 ARG A N 1
ATOM 2108 C CA . ARG A 1 264 ? 1.607 -2.590 -0.984 1.00 91.81 264 ARG A CA 1
ATOM 2109 C C . ARG A 1 264 ? 0.211 -2.031 -0.754 1.00 91.81 264 ARG A C 1
ATOM 2111 O O . ARG A 1 264 ? -0.753 -2.789 -0.814 1.00 91.81 264 ARG A O 1
ATOM 2118 N N . VAL A 1 265 ? 0.080 -0.717 -0.554 1.00 94.56 265 VAL A N 1
ATOM 2119 C CA . VAL A 1 265 ? -1.239 -0.119 -0.293 1.00 94.56 265 VAL A CA 1
ATOM 2120 C C . VAL A 1 265 ? -2.180 -0.291 -1.488 1.00 94.56 265 VAL A C 1
ATOM 2122 O O . VAL A 1 265 ? -3.356 -0.579 -1.292 1.00 94.56 265 VAL A O 1
ATOM 2125 N N . SER A 1 266 ? -1.664 -0.203 -2.722 1.00 92.50 266 SER A N 1
ATOM 2126 C CA . SER A 1 266 ? -2.473 -0.413 -3.932 1.00 92.50 266 SER A CA 1
ATOM 2127 C C . SER A 1 266 ? -2.999 -1.845 -4.066 1.00 92.50 266 SER A C 1
ATOM 2129 O O . SER A 1 266 ? -4.069 -2.050 -4.627 1.00 92.50 266 SER A O 1
ATOM 2131 N N . ARG A 1 267 ? -2.267 -2.832 -3.530 1.00 90.44 267 ARG A N 1
ATOM 2132 C CA . ARG A 1 267 ? -2.688 -4.240 -3.506 1.00 90.44 267 ARG A CA 1
ATOM 2133 C C . ARG A 1 267 ? -3.612 -4.555 -2.334 1.00 90.44 267 ARG A C 1
ATOM 2135 O O . ARG A 1 267 ? -4.458 -5.429 -2.463 1.00 90.44 267 ARG A O 1
ATOM 2142 N N . GLN A 1 268 ? -3.445 -3.867 -1.205 1.00 91.69 268 GLN A N 1
ATOM 2143 C CA . GLN A 1 268 ? -4.268 -4.080 -0.015 1.00 91.69 268 GLN A CA 1
ATOM 2144 C C . GLN A 1 268 ? -5.638 -3.411 -0.117 1.00 91.69 268 GLN A C 1
ATOM 2146 O O . GLN A 1 268 ? -6.614 -3.954 0.387 1.00 91.69 268 GLN A O 1
ATOM 2151 N N . ILE A 1 269 ? -5.751 -2.262 -0.779 1.00 94.38 269 ILE A N 1
ATOM 2152 C CA . ILE A 1 269 ? -7.019 -1.534 -0.891 1.00 94.38 269 ILE A CA 1
ATOM 2153 C C . ILE A 1 269 ? -7.486 -1.573 -2.344 1.00 94.38 269 ILE A C 1
ATOM 2155 O O . ILE A 1 269 ? -6.894 -0.943 -3.222 1.00 94.38 269 ILE A O 1
ATOM 2159 N N . HIS A 1 270 ? -8.571 -2.297 -2.610 1.00 89.75 270 HIS A N 1
ATOM 2160 C CA . HIS A 1 270 ? -9.129 -2.388 -3.955 1.00 89.75 270 HIS A CA 1
ATOM 2161 C C . HIS A 1 270 ? -9.601 -1.010 -4.450 1.00 89.75 270 HIS A C 1
ATOM 2163 O O . HIS A 1 270 ? -10.321 -0.294 -3.757 1.00 89.75 270 HIS A O 1
ATOM 2169 N N . GLY A 1 271 ? -9.190 -0.632 -5.667 1.00 85.62 271 GLY A N 1
ATOM 2170 C CA . GLY A 1 271 ? -9.537 0.651 -6.296 1.00 85.62 271 GLY A CA 1
ATOM 2171 C C . GLY A 1 271 ? -8.759 1.872 -5.778 1.00 85.62 271 GLY A C 1
ATOM 2172 O O . GLY A 1 271 ? -9.011 2.996 -6.218 1.00 85.62 271 GLY A O 1
ATOM 2173 N N . ALA A 1 272 ? -7.806 1.679 -4.858 1.00 87.94 272 ALA A N 1
ATOM 2174 C CA . ALA A 1 272 ? -6.942 2.746 -4.347 1.00 87.94 272 ALA A CA 1
ATOM 2175 C C . ALA A 1 272 ? -5.878 3.205 -5.356 1.00 87.94 272 ALA A C 1
ATOM 2177 O O . ALA A 1 272 ? -5.400 4.340 -5.298 1.00 87.94 272 ALA A O 1
ATOM 2178 N N . ASP A 1 273 ? -5.511 2.326 -6.280 1.00 87.12 273 ASP A N 1
ATOM 2179 C CA . ASP A 1 273 ? -4.458 2.463 -7.283 1.00 87.12 273 ASP A CA 1
ATOM 2180 C C . ASP A 1 273 ? -4.577 3.757 -8.111 1.00 87.12 273 ASP A C 1
ATOM 2182 O O . ASP A 1 273 ? -3.611 4.520 -8.229 1.00 87.12 273 ASP A O 1
ATOM 2186 N N . ARG A 1 274 ? -5.780 4.080 -8.603 1.00 85.06 274 ARG A N 1
ATOM 2187 C CA . ARG A 1 274 ? -6.011 5.287 -9.409 1.00 85.06 274 ARG A CA 1
ATOM 2188 C C . ARG A 1 274 ? -5.850 6.567 -8.593 1.00 85.06 274 ARG A C 1
ATOM 2190 O O . ARG A 1 274 ? -5.223 7.514 -9.068 1.00 85.06 274 ARG A O 1
ATOM 2197 N N . MET A 1 275 ? -6.402 6.616 -7.381 1.00 88.88 275 MET A N 1
ATOM 2198 C CA . MET A 1 275 ? -6.273 7.793 -6.513 1.00 88.88 275 MET A CA 1
ATOM 2199 C C . MET A 1 275 ? -4.830 7.995 -6.049 1.00 88.88 275 MET A C 1
ATOM 2201 O O . MET A 1 275 ? -4.324 9.120 -6.083 1.00 88.88 275 MET A O 1
ATOM 2205 N N . LEU A 1 276 ? -4.156 6.907 -5.676 1.00 91.50 276 LEU A N 1
ATOM 2206 C CA . LEU A 1 276 ? -2.747 6.911 -5.308 1.00 91.50 276 LEU A CA 1
ATOM 2207 C C . LEU A 1 276 ? -1.892 7.476 -6.443 1.00 91.50 276 LEU A C 1
ATOM 2209 O O . LEU A 1 276 ? -1.092 8.385 -6.223 1.00 91.50 276 LEU A O 1
ATOM 2213 N N . PHE A 1 277 ? -2.116 7.006 -7.672 1.00 88.06 277 PHE A N 1
ATOM 2214 C CA . PHE A 1 277 ? -1.425 7.514 -8.852 1.00 88.06 277 PHE A CA 1
ATOM 2215 C C . PHE A 1 277 ? -1.627 9.023 -9.043 1.00 88.06 277 PHE A C 1
ATOM 2217 O O . PHE A 1 277 ? -0.669 9.774 -9.256 1.00 88.06 277 PHE A O 1
ATOM 2224 N N . GLN A 1 278 ? -2.881 9.475 -8.961 1.00 88.50 278 GLN A N 1
ATOM 2225 C CA . GLN A 1 278 ? -3.236 10.881 -9.139 1.00 88.50 278 GLN A CA 1
ATOM 2226 C C . GLN A 1 278 ? -2.542 11.780 -8.107 1.00 88.50 278 GLN A C 1
ATOM 2228 O O . GLN A 1 278 ? -2.007 12.830 -8.472 1.00 88.50 278 GLN A O 1
ATOM 2233 N N . LYS A 1 279 ? -2.493 11.354 -6.839 1.00 90.44 279 LYS A N 1
ATOM 2234 C CA . LYS A 1 279 ? -1.822 12.087 -5.755 1.00 90.44 279 LYS A CA 1
ATOM 2235 C C . LYS A 1 279 ? -0.291 12.034 -5.856 1.00 90.44 279 LYS A C 1
ATOM 2237 O O . LYS A 1 279 ? 0.353 13.062 -5.659 1.00 90.44 279 LYS A O 1
ATOM 2242 N N . LEU A 1 280 ? 0.307 10.896 -6.224 1.00 89.69 280 LEU A N 1
ATOM 2243 C CA . LEU A 1 280 ? 1.764 10.775 -6.402 1.00 89.69 280 LEU A CA 1
ATOM 2244 C C . LEU A 1 280 ? 2.289 11.726 -7.481 1.00 89.69 280 LEU A C 1
ATOM 2246 O O . LEU A 1 280 ? 3.306 12.395 -7.297 1.00 89.69 280 LEU A O 1
ATOM 2250 N N . HIS A 1 281 ? 1.564 11.825 -8.594 1.00 84.44 281 HIS A N 1
ATOM 2251 C CA . HIS A 1 281 ? 1.986 12.600 -9.759 1.00 84.44 281 HIS A CA 1
ATOM 2252 C C . HIS A 1 281 ? 1.290 13.960 -9.898 1.00 84.44 281 HIS A C 1
ATOM 2254 O O . HIS A 1 281 ? 1.450 14.607 -10.940 1.00 84.44 281 HIS A O 1
ATOM 2260 N N . ASN A 1 282 ? 0.528 14.389 -8.880 1.00 86.25 282 ASN A N 1
ATOM 2261 C CA . ASN A 1 282 ? -0.276 15.616 -8.880 1.00 86.25 282 ASN A CA 1
ATOM 2262 C C . ASN A 1 282 ? -1.029 15.798 -10.212 1.00 86.25 282 ASN A C 1
ATOM 2264 O O . ASN A 1 282 ? -0.866 16.792 -10.927 1.00 86.25 282 ASN A O 1
ATOM 2268 N N . THR A 1 283 ? -1.775 14.773 -10.622 1.00 82.94 283 THR A N 1
ATOM 2269 C CA . THR A 1 283 ? -2.394 14.714 -11.947 1.00 82.94 283 THR A CA 1
ATOM 2270 C C . THR A 1 283 ? -3.764 14.079 -11.912 1.00 82.94 283 THR A C 1
ATOM 2272 O O . THR A 1 283 ? -4.032 13.222 -11.087 1.00 82.94 283 THR A O 1
ATOM 2275 N N . THR A 1 284 ? -4.626 14.471 -12.843 1.00 79.12 284 THR A N 1
ATOM 2276 C CA . THR A 1 284 ? -5.943 13.860 -13.030 1.00 79.12 284 THR A CA 1
ATOM 2277 C C . THR A 1 284 ? -5.919 12.729 -14.061 1.00 79.12 284 THR A C 1
ATOM 2279 O O . THR A 1 284 ? -6.811 11.879 -14.036 1.00 79.12 284 THR A O 1
ATOM 2282 N N . SER A 1 285 ? -4.898 12.671 -14.932 1.00 79.38 285 SER A N 1
ATOM 2283 C CA . SER A 1 285 ? -4.819 11.719 -16.046 1.00 79.38 285 SER A CA 1
ATOM 2284 C C . SER A 1 285 ? -3.515 10.912 -16.088 1.00 79.38 285 SER A C 1
ATOM 2286 O O . SER A 1 285 ? -2.411 11.418 -15.875 1.00 79.38 285 SER A O 1
ATOM 2288 N N . LEU A 1 286 ? -3.653 9.623 -16.412 1.00 79.81 286 LEU A N 1
ATOM 2289 C CA . LEU A 1 286 ? -2.549 8.705 -16.694 1.00 79.81 286 LEU A CA 1
ATOM 2290 C C . LEU A 1 286 ? -1.992 8.996 -18.093 1.00 79.81 286 LEU A C 1
ATOM 2292 O O . LEU A 1 286 ? -2.630 8.707 -19.099 1.00 79.81 286 LEU A O 1
ATOM 2296 N N . SER A 1 287 ? -0.795 9.581 -18.167 1.00 84.50 287 SER A N 1
ATOM 2297 C CA . SER A 1 287 ? -0.108 9.863 -19.435 1.00 84.50 287 SER A CA 1
ATOM 2298 C C . SER A 1 287 ? 1.167 9.034 -19.558 1.00 84.50 287 SER A C 1
ATOM 2300 O O . SER A 1 287 ? 2.056 9.154 -18.712 1.00 84.50 287 SER A O 1
ATOM 2302 N N . ASN A 1 288 ? 1.312 8.280 -20.658 1.00 86.25 288 ASN A N 1
ATOM 2303 C CA . ASN A 1 288 ? 2.513 7.482 -20.960 1.00 86.25 288 ASN A CA 1
ATOM 2304 C C . ASN A 1 288 ? 3.797 8.309 -20.836 1.00 86.25 288 ASN A C 1
ATOM 2306 O O . ASN A 1 288 ? 4.788 7.845 -20.285 1.00 86.25 288 ASN A O 1
ATOM 2310 N N . ARG A 1 289 ? 3.771 9.573 -21.276 1.00 86.88 289 ARG A N 1
ATOM 2311 C CA . ARG A 1 289 ? 4.931 10.470 -21.194 1.00 86.88 289 ARG A CA 1
ATOM 2312 C C . ARG A 1 289 ? 5.389 10.707 -19.752 1.00 86.88 289 ARG A C 1
ATOM 2314 O O . ARG A 1 289 ? 6.589 10.792 -19.509 1.00 86.88 289 ARG A O 1
ATOM 2321 N N . ARG A 1 290 ? 4.456 10.829 -18.802 1.00 85.75 290 ARG A N 1
ATOM 2322 C CA . ARG A 1 290 ? 4.781 11.032 -17.380 1.00 85.75 290 ARG A CA 1
ATOM 2323 C C . ARG A 1 290 ? 5.330 9.755 -16.755 1.00 85.75 290 ARG A C 1
ATOM 2325 O O . ARG A 1 290 ? 6.325 9.830 -16.044 1.00 85.75 290 ARG A O 1
ATOM 2332 N N . LEU A 1 291 ? 4.725 8.614 -17.085 1.00 88.94 291 LEU A N 1
ATOM 2333 C CA . LEU A 1 291 ? 5.169 7.294 -16.632 1.00 88.94 291 LEU A CA 1
ATOM 2334 C C . LEU A 1 291 ? 6.605 7.006 -17.080 1.00 88.94 291 LEU A C 1
ATOM 2336 O O . LEU A 1 291 ? 7.465 6.651 -16.283 1.00 88.94 291 LEU A O 1
ATOM 2340 N N . ILE A 1 292 ? 6.893 7.271 -18.354 1.00 91.00 292 ILE A N 1
ATOM 2341 C CA . ILE A 1 292 ? 8.240 7.135 -18.909 1.00 91.00 292 ILE A CA 1
ATOM 2342 C C . ILE A 1 292 ? 9.221 8.100 -18.234 1.00 91.00 292 ILE A C 1
ATOM 2344 O O . ILE A 1 292 ? 10.339 7.710 -17.928 1.00 91.00 292 ILE A O 1
ATOM 2348 N N . LYS A 1 293 ? 8.819 9.346 -17.955 1.00 90.94 293 LYS A N 1
ATOM 2349 C CA . LYS A 1 293 ? 9.689 10.314 -17.267 1.00 90.94 293 LYS A CA 1
ATOM 2350 C C . LYS A 1 293 ? 10.024 9.878 -15.833 1.00 90.94 293 LYS A C 1
ATOM 2352 O O . LYS A 1 293 ? 11.155 10.073 -15.392 1.00 90.94 293 LYS A O 1
ATOM 2357 N N . GLY A 1 294 ? 9.054 9.322 -15.104 1.00 89.88 294 GLY A N 1
ATOM 2358 C CA . GLY A 1 294 ? 9.282 8.757 -13.771 1.00 89.88 294 GLY A CA 1
ATOM 2359 C C . GLY A 1 294 ? 10.247 7.573 -13.822 1.00 89.88 294 GLY A C 1
ATOM 2360 O O . GLY A 1 294 ? 11.220 7.546 -13.073 1.00 89.88 294 GLY A O 1
ATOM 2361 N N . PHE A 1 295 ? 10.043 6.677 -14.791 1.00 92.06 295 PHE A N 1
ATOM 2362 C CA . PHE A 1 295 ? 10.934 5.547 -15.061 1.00 92.06 295 PHE A CA 1
ATOM 2363 C C . PHE A 1 295 ? 12.367 6.007 -15.355 1.00 92.06 295 PHE A C 1
ATOM 2365 O O . PHE A 1 295 ? 13.305 5.548 -14.716 1.00 92.06 295 PHE A O 1
ATOM 2372 N N . ASP A 1 296 ? 12.534 6.970 -16.264 1.00 92.25 296 ASP A N 1
ATOM 2373 C CA . ASP A 1 296 ? 13.836 7.546 -16.608 1.00 92.25 296 ASP A CA 1
ATOM 2374 C C . ASP A 1 296 ? 14.536 8.138 -15.387 1.00 92.25 296 ASP A C 1
ATOM 2376 O O . ASP A 1 296 ? 15.728 7.940 -15.195 1.00 92.25 296 ASP A O 1
ATOM 2380 N N . THR A 1 297 ? 13.792 8.860 -14.547 1.00 92.62 297 THR A N 1
ATOM 2381 C CA . THR A 1 297 ? 14.347 9.515 -13.357 1.00 92.62 297 THR A CA 1
ATOM 2382 C C . THR A 1 297 ? 14.920 8.481 -12.386 1.00 92.62 297 THR A C 1
ATOM 2384 O O . THR A 1 297 ? 16.026 8.664 -11.886 1.00 92.62 297 THR A O 1
ATOM 2387 N N . LEU A 1 298 ? 14.203 7.376 -12.159 1.00 91.50 298 LEU A N 1
ATOM 2388 C CA . LEU A 1 298 ? 14.663 6.274 -11.310 1.00 91.50 298 LEU A CA 1
ATOM 2389 C C . LEU A 1 298 ? 15.839 5.514 -11.932 1.00 91.50 298 LEU A C 1
ATOM 2391 O O . LEU A 1 298 ? 16.795 5.190 -11.228 1.00 91.50 298 LEU A O 1
ATOM 2395 N N . LEU A 1 299 ? 15.792 5.287 -13.247 1.00 90.94 299 LEU A N 1
ATOM 2396 C CA . LEU A 1 299 ? 16.856 4.626 -13.998 1.00 90.94 299 LEU A CA 1
ATOM 2397 C C . LEU A 1 299 ? 18.159 5.439 -13.959 1.00 90.94 299 LEU A C 1
ATOM 2399 O O . LEU A 1 299 ? 19.216 4.887 -13.678 1.00 90.94 299 LEU A O 1
ATOM 2403 N N . PHE A 1 300 ? 18.094 6.755 -14.179 1.00 90.12 300 PHE A N 1
ATOM 2404 C CA . PHE A 1 300 ? 19.268 7.633 -14.135 1.00 90.12 300 PHE A CA 1
ATOM 2405 C C . PHE A 1 300 ? 19.807 7.855 -12.720 1.00 90.12 300 PHE A C 1
ATOM 2407 O O . PHE A 1 300 ? 21.004 8.081 -12.561 1.00 90.12 300 PHE A O 1
ATOM 2414 N N . ALA A 1 301 ? 18.949 7.784 -11.700 1.00 89.94 301 ALA A N 1
ATOM 2415 C CA . ALA A 1 301 ? 19.366 7.867 -10.303 1.00 89.94 301 ALA A CA 1
ATOM 2416 C C . ALA A 1 301 ? 20.058 6.587 -9.795 1.00 89.94 301 ALA A C 1
ATOM 2418 O O . ALA A 1 301 ? 20.564 6.590 -8.676 1.00 89.94 301 ALA A O 1
ATOM 2419 N N . GLY A 1 302 ? 20.052 5.492 -10.568 1.00 85.88 302 GLY A N 1
ATOM 2420 C CA . GLY A 1 302 ? 20.570 4.193 -10.127 1.00 85.88 302 GLY A CA 1
ATOM 2421 C C . GLY A 1 302 ? 19.739 3.547 -9.011 1.00 85.88 302 GLY A C 1
ATOM 2422 O O . GLY A 1 302 ? 20.212 2.647 -8.326 1.00 85.88 302 GLY A O 1
ATOM 2423 N N . ASN A 1 303 ? 18.498 4.001 -8.790 1.00 87.00 303 ASN A N 1
ATOM 2424 C CA . ASN A 1 303 ? 17.612 3.424 -7.779 1.00 87.00 303 ASN A CA 1
ATOM 2425 C C . ASN A 1 303 ? 16.862 2.224 -8.369 1.00 87.00 303 ASN A C 1
ATOM 2427 O O . ASN A 1 303 ? 15.676 2.312 -8.697 1.00 87.00 303 ASN A O 1
ATOM 2431 N N . HIS A 1 304 ? 17.563 1.103 -8.536 1.00 87.12 304 HIS A N 1
ATOM 2432 C CA . HIS A 1 304 ? 17.020 -0.070 -9.221 1.00 87.12 304 HIS A CA 1
ATOM 2433 C C . HIS A 1 304 ? 15.887 -0.751 -8.441 1.00 87.12 304 HIS A C 1
ATOM 2435 O O . HIS A 1 304 ? 14.910 -1.192 -9.046 1.00 87.12 304 HIS A O 1
ATOM 2441 N N . GLN A 1 305 ? 15.943 -0.740 -7.104 1.00 84.38 305 GLN A N 1
ATOM 2442 C CA . GLN A 1 305 ? 14.836 -1.186 -6.253 1.00 84.38 305 GLN A CA 1
ATOM 2443 C C . GLN A 1 305 ? 13.581 -0.334 -6.487 1.00 84.38 305 GLN A C 1
ATOM 2445 O O . GLN A 1 305 ? 12.504 -0.867 -6.756 1.00 84.38 305 GLN A O 1
ATOM 2450 N N . GLY A 1 306 ? 13.714 0.994 -6.432 1.00 88.44 306 GLY A N 1
ATOM 2451 C CA . GLY A 1 306 ? 12.616 1.915 -6.721 1.00 88.44 306 GLY A CA 1
ATOM 2452 C C . GLY A 1 306 ? 12.076 1.741 -8.140 1.00 88.44 306 GLY A C 1
ATOM 2453 O O . GLY A 1 306 ? 10.863 1.740 -8.327 1.00 88.44 306 GLY A O 1
ATOM 2454 N N . LEU A 1 307 ? 12.953 1.529 -9.126 1.00 90.38 307 LEU A N 1
ATOM 2455 C CA . LEU A 1 307 ? 12.590 1.296 -10.526 1.00 90.38 307 LEU A CA 1
ATOM 2456 C C . LEU A 1 307 ? 11.752 0.022 -10.714 1.00 90.38 307 LEU A C 1
ATOM 2458 O O . LEU A 1 307 ? 10.746 0.048 -11.431 1.00 90.38 307 LEU A O 1
ATOM 2462 N N . LEU A 1 308 ? 12.140 -1.074 -10.056 1.00 88.75 308 LEU A N 1
ATOM 2463 C CA . LEU A 1 308 ? 11.395 -2.331 -10.075 1.00 88.75 308 LEU A CA 1
ATOM 2464 C C . LEU A 1 308 ? 9.988 -2.134 -9.500 1.00 88.75 308 LEU A C 1
ATOM 2466 O O . LEU A 1 308 ? 9.000 -2.398 -10.188 1.00 88.75 308 LEU A O 1
ATOM 2470 N N . TYR A 1 309 ? 9.881 -1.601 -8.279 1.00 89.50 309 TYR A N 1
ATOM 2471 C CA . TYR A 1 309 ? 8.582 -1.396 -7.630 1.00 89.50 309 TYR A CA 1
ATOM 2472 C C . TYR A 1 309 ? 7.711 -0.367 -8.354 1.00 89.50 309 TYR A C 1
ATOM 2474 O O . TYR A 1 309 ? 6.500 -0.552 -8.440 1.00 89.50 309 TYR A O 1
ATOM 2482 N N . TYR A 1 310 ? 8.309 0.674 -8.935 1.00 90.62 310 TYR A N 1
ATOM 2483 C CA . TYR A 1 310 ? 7.602 1.629 -9.784 1.00 90.62 310 TYR A CA 1
ATOM 2484 C C . TYR A 1 310 ? 6.977 0.952 -11.006 1.00 90.62 310 TYR A C 1
ATOM 2486 O O . TYR A 1 310 ? 5.818 1.201 -11.333 1.00 90.62 310 TYR A O 1
ATOM 2494 N N . THR A 1 311 ? 7.724 0.065 -11.666 1.00 89.81 311 THR A N 1
ATOM 2495 C CA . THR A 1 311 ? 7.228 -0.644 -12.851 1.00 89.81 311 THR A CA 1
ATOM 2496 C C . THR A 1 311 ? 6.106 -1.614 -12.487 1.00 89.81 311 THR A C 1
ATOM 2498 O O . THR A 1 311 ? 5.073 -1.621 -13.155 1.00 89.81 311 THR A O 1
ATOM 2501 N N . LEU A 1 312 ? 6.259 -2.367 -11.392 1.00 87.62 312 LEU A N 1
ATOM 2502 C CA . LEU A 1 312 ? 5.209 -3.248 -10.866 1.00 87.62 312 LEU A CA 1
ATOM 2503 C C . LEU A 1 312 ? 3.951 -2.467 -10.457 1.00 87.62 312 LEU A C 1
ATOM 2505 O O . LEU A 1 312 ? 2.833 -2.916 -10.697 1.00 87.62 312 LEU A O 1
ATOM 2509 N N . PHE A 1 313 ? 4.119 -1.274 -9.884 1.00 87.06 313 PHE A N 1
ATOM 2510 C CA . PHE A 1 313 ? 3.007 -0.394 -9.537 1.00 87.06 313 PHE A CA 1
ATOM 2511 C C . PHE A 1 313 ? 2.245 0.086 -10.779 1.00 87.06 313 PHE A C 1
ATOM 2513 O O . PHE A 1 313 ? 1.022 -0.022 -10.831 1.00 87.06 313 PHE A O 1
ATOM 2520 N N . ILE A 1 314 ? 2.951 0.549 -11.816 1.00 86.38 314 ILE A N 1
ATOM 2521 C CA . ILE A 1 314 ? 2.326 0.946 -13.090 1.00 86.38 314 ILE A CA 1
ATOM 2522 C C . ILE A 1 314 ? 1.573 -0.218 -13.723 1.00 86.38 314 ILE A C 1
ATOM 2524 O O . ILE A 1 314 ? 0.484 -0.021 -14.264 1.00 86.38 314 ILE A O 1
ATOM 2528 N N . TYR A 1 315 ? 2.163 -1.410 -13.664 1.00 82.19 315 TYR A N 1
ATOM 2529 C CA . TYR A 1 315 ? 1.545 -2.627 -14.161 1.00 82.19 315 TYR A CA 1
ATOM 2530 C C . TYR A 1 315 ? 0.206 -2.903 -13.474 1.00 82.19 315 TYR A C 1
ATOM 2532 O O . TYR A 1 315 ? -0.797 -3.099 -14.157 1.00 82.19 315 TYR A O 1
ATOM 2540 N N . GLY A 1 316 ? 0.161 -2.802 -12.142 1.00 78.31 316 GLY A N 1
ATOM 2541 C CA . GLY A 1 316 ? -1.069 -2.984 -11.369 1.00 78.31 316 GLY A CA 1
ATOM 2542 C C . GLY A 1 316 ? -2.196 -2.004 -11.724 1.00 78.31 316 GLY A C 1
ATOM 2543 O O . GLY A 1 316 ? -3.358 -2.389 -11.679 1.00 78.31 316 GLY A O 1
ATOM 2544 N N . ILE A 1 317 ? -1.868 -0.770 -12.125 1.00 78.12 317 ILE A N 1
ATOM 2545 C CA . ILE A 1 317 ? -2.862 0.274 -12.451 1.00 78.12 317 ILE A CA 1
ATOM 2546 C C . ILE A 1 317 ? -3.455 0.115 -13.862 1.00 78.12 317 ILE A C 1
ATOM 2548 O O . ILE A 1 317 ? -4.512 0.671 -14.165 1.00 78.12 317 ILE A O 1
ATOM 2552 N N . ARG A 1 318 ? -2.769 -0.576 -14.784 1.00 70.75 318 ARG A N 1
ATOM 2553 C CA . ARG A 1 318 ? -3.135 -0.578 -16.216 1.00 70.75 318 ARG A CA 1
ATOM 2554 C C . ARG A 1 318 ? -3.355 -1.981 -16.785 1.00 70.75 318 ARG A C 1
ATOM 2556 O O . ARG A 1 318 ? -2.634 -2.363 -17.711 1.00 70.75 318 ARG A O 1
ATOM 2563 N N . PRO A 1 319 ? -4.368 -2.722 -16.300 1.00 55.31 319 PRO A N 1
ATOM 2564 C CA . PRO A 1 319 ? -4.598 -4.089 -16.745 1.00 55.31 319 PRO A CA 1
ATOM 2565 C C . PRO A 1 319 ? -5.029 -4.218 -18.217 1.00 55.31 319 PRO A C 1
ATOM 2567 O O . PRO A 1 319 ? -4.676 -5.225 -18.818 1.00 55.31 319 PRO A O 1
ATOM 2570 N N . ASP A 1 320 ? -5.670 -3.213 -18.847 1.00 55.41 320 ASP A N 1
ATOM 2571 C CA . ASP A 1 320 ? -6.475 -3.473 -20.066 1.00 55.41 320 ASP A CA 1
ATOM 2572 C C . ASP A 1 320 ? -6.298 -2.535 -21.282 1.00 55.41 320 ASP A C 1
ATOM 2574 O O . ASP A 1 320 ? -6.972 -2.711 -22.293 1.00 55.41 320 ASP A O 1
ATOM 2578 N N . ASP A 1 321 ? -5.361 -1.581 -21.287 1.00 58.59 321 ASP A N 1
ATOM 2579 C CA . ASP A 1 321 ? -5.227 -0.682 -22.451 1.00 58.59 321 ASP A CA 1
ATOM 2580 C C . ASP A 1 321 ? -4.288 -1.248 -23.529 1.00 58.59 321 ASP A C 1
ATOM 2582 O O . ASP A 1 321 ? -3.152 -1.609 -23.237 1.00 58.59 321 ASP A O 1
ATOM 2586 N N . THR A 1 322 ? -4.670 -1.198 -24.807 1.00 57.25 322 THR A N 1
ATOM 2587 C CA . THR A 1 322 ? -3.744 -1.350 -25.957 1.00 57.25 322 THR A CA 1
ATOM 2588 C C . THR A 1 322 ? -2.609 -0.315 -25.941 1.00 57.25 322 THR A C 1
ATOM 2590 O O . THR A 1 322 ? -1.532 -0.531 -26.486 1.00 57.25 322 THR A O 1
ATOM 2593 N N . GLN A 1 323 ? -2.798 0.811 -25.244 1.00 60.59 323 GLN A N 1
ATOM 2594 C CA . GLN A 1 323 ? -1.753 1.815 -25.035 1.00 60.59 323 GLN A CA 1
ATOM 2595 C C . GLN A 1 323 ? -0.655 1.382 -24.049 1.00 60.59 323 GLN A C 1
ATOM 2597 O O . GLN A 1 323 ? 0.370 2.070 -23.963 1.00 60.59 323 GLN A O 1
ATOM 2602 N N . SER A 1 324 ? -0.845 0.291 -23.298 1.00 73.81 324 SER A N 1
ATOM 2603 C CA . SER A 1 324 ? 0.143 -0.191 -22.330 1.00 73.81 324 SER A CA 1
ATOM 2604 C C . SER A 1 324 ? 1.334 -0.876 -23.008 1.00 73.81 324 SER A C 1
ATOM 2606 O O . SER A 1 324 ? 2.464 -0.667 -22.579 1.00 73.81 324 SER A O 1
ATOM 2608 N N . GLU A 1 325 ? 1.135 -1.568 -24.131 1.00 81.38 325 GLU A N 1
ATOM 2609 C CA . GLU A 1 325 ? 2.216 -2.234 -24.873 1.00 81.38 325 GLU A CA 1
ATOM 2610 C C . GLU A 1 325 ? 3.287 -1.232 -25.328 1.00 81.38 325 GLU A C 1
ATOM 2612 O O . GLU A 1 325 ? 4.469 -1.382 -25.022 1.00 81.38 325 GLU A O 1
ATOM 2617 N N . SER A 1 326 ? 2.865 -0.121 -25.945 1.00 85.44 326 SER A N 1
ATOM 2618 C CA . SER A 1 326 ? 3.779 0.952 -26.368 1.00 85.44 326 SER A CA 1
ATOM 2619 C C . SER A 1 326 ? 4.585 1.555 -25.208 1.00 85.44 326 SER A C 1
ATOM 2621 O O . SER A 1 326 ? 5.738 1.957 -25.381 1.00 85.44 326 SER A O 1
ATOM 2623 N N . LEU A 1 327 ? 3.992 1.609 -24.011 1.00 87.00 327 LEU A N 1
ATOM 2624 C CA . LEU A 1 327 ? 4.627 2.112 -22.798 1.00 87.00 327 LEU A CA 1
ATOM 2625 C C . LEU A 1 327 ? 5.685 1.131 -22.287 1.00 87.00 327 LEU A C 1
ATOM 2627 O O . LEU A 1 327 ? 6.826 1.534 -22.058 1.00 87.00 327 LEU A O 1
ATOM 2631 N N . PHE A 1 328 ? 5.320 -0.140 -22.125 1.00 88.00 328 PHE A N 1
ATOM 2632 C CA . PHE A 1 328 ? 6.225 -1.164 -21.606 1.00 88.00 328 PHE A CA 1
ATOM 2633 C C . PHE A 1 328 ? 7.349 -1.486 -22.597 1.00 88.00 328 PHE A C 1
ATOM 2635 O O . PHE A 1 328 ? 8.502 -1.617 -22.186 1.00 88.00 328 PHE A O 1
ATOM 2642 N N . GLN A 1 329 ? 7.076 -1.458 -23.906 1.00 88.81 329 GLN A N 1
ATOM 2643 C CA . GLN A 1 329 ? 8.114 -1.524 -24.936 1.00 88.81 329 GLN A CA 1
ATOM 2644 C C . GLN A 1 329 ? 9.079 -0.333 -24.839 1.00 88.81 329 GLN A C 1
ATOM 2646 O O . GLN A 1 329 ? 10.295 -0.502 -24.948 1.00 88.81 329 GLN A O 1
ATOM 2651 N N . ALA A 1 330 ? 8.571 0.881 -24.597 1.00 89.94 330 ALA A N 1
ATOM 2652 C CA . ALA A 1 330 ? 9.425 2.050 -24.404 1.00 89.94 330 ALA A CA 1
ATOM 2653 C C . ALA A 1 330 ? 10.307 1.924 -23.149 1.00 89.94 330 ALA A C 1
ATOM 2655 O O . ALA A 1 330 ? 11.486 2.277 -23.210 1.00 89.94 330 ALA A O 1
ATOM 2656 N N . MET A 1 331 ? 9.771 1.404 -22.039 1.00 91.62 331 MET A N 1
ATOM 2657 C CA . MET A 1 331 ? 10.538 1.123 -20.816 1.00 91.62 331 MET A CA 1
ATOM 2658 C C . MET A 1 331 ? 11.622 0.069 -21.061 1.00 91.62 331 MET A C 1
ATOM 2660 O O . MET A 1 331 ? 12.783 0.306 -20.729 1.00 91.62 331 MET A O 1
ATOM 2664 N N . ARG A 1 332 ? 11.286 -1.038 -21.735 1.00 90.25 332 ARG A N 1
ATOM 2665 C CA . ARG A 1 332 ? 12.238 -2.096 -22.108 1.00 90.25 332 ARG A CA 1
ATOM 2666 C C . ARG A 1 332 ? 13.381 -1.559 -22.966 1.00 90.25 332 ARG A C 1
ATOM 2668 O O . ARG A 1 332 ? 14.547 -1.767 -22.644 1.00 90.25 332 ARG A O 1
ATOM 2675 N N . ASN A 1 333 ? 13.060 -0.794 -24.010 1.00 89.50 333 ASN A N 1
ATOM 2676 C CA . ASN A 1 333 ? 14.061 -0.191 -24.891 1.00 89.50 333 ASN A CA 1
ATOM 2677 C C . ASN A 1 333 ? 15.014 0.748 -24.130 1.00 89.50 333 ASN A C 1
ATOM 2679 O O . ASN A 1 333 ? 16.193 0.846 -24.468 1.00 89.50 333 ASN A O 1
ATOM 2683 N N . ARG A 1 334 ? 14.516 1.470 -23.119 1.00 89.75 334 ARG A N 1
ATOM 2684 C CA . ARG A 1 334 ? 15.333 2.356 -22.271 1.00 89.75 334 ARG A CA 1
ATOM 2685 C C . ARG A 1 334 ? 16.233 1.563 -21.334 1.00 89.75 334 ARG A C 1
ATOM 2687 O O . ARG A 1 334 ? 17.419 1.872 -21.247 1.00 89.75 334 ARG A O 1
ATOM 2694 N N . LEU A 1 335 ? 15.692 0.519 -20.710 1.00 89.06 335 LEU A N 1
ATOM 2695 C CA . LEU A 1 335 ? 16.439 -0.397 -19.853 1.00 89.06 335 LEU A CA 1
ATOM 2696 C C . LEU A 1 335 ? 17.614 -1.034 -20.613 1.00 89.06 335 LEU A C 1
ATOM 2698 O O . LEU A 1 335 ? 18.755 -0.944 -20.167 1.00 89.06 335 LEU A O 1
ATOM 2702 N N . GLN A 1 336 ? 17.360 -1.572 -21.810 1.00 85.81 336 GLN A N 1
ATOM 2703 C CA . GLN A 1 336 ? 18.387 -2.188 -22.659 1.00 85.81 336 GLN A CA 1
ATOM 2704 C C . GLN A 1 336 ? 19.482 -1.198 -23.074 1.00 85.81 336 GLN A C 1
ATOM 2706 O O . GLN A 1 336 ? 20.663 -1.531 -23.034 1.00 85.81 336 GLN A O 1
ATOM 2711 N N . LYS A 1 337 ? 19.117 0.046 -23.413 1.00 84.62 337 LYS A N 1
ATOM 2712 C CA . LYS A 1 337 ? 20.089 1.105 -23.748 1.00 84.62 337 LYS A CA 1
ATOM 2713 C C . LYS A 1 337 ? 20.958 1.527 -22.562 1.00 84.62 337 LYS A C 1
ATOM 2715 O O . LYS A 1 337 ? 22.092 1.954 -22.763 1.00 84.62 337 LYS A O 1
ATOM 2720 N N . SER A 1 338 ? 20.426 1.445 -21.344 1.00 81.75 338 SER A N 1
ATOM 2721 C CA . SER A 1 338 ? 21.135 1.830 -20.121 1.00 81.75 338 SER A CA 1
ATOM 2722 C C . SER A 1 338 ? 22.074 0.739 -19.603 1.00 81.75 338 SER A C 1
ATOM 2724 O O . SER A 1 338 ? 22.943 1.020 -18.777 1.00 81.75 338 SER A O 1
ATOM 2726 N N . ARG A 1 339 ? 21.931 -0.503 -20.080 1.00 72.69 339 ARG A N 1
ATOM 2727 C CA . ARG A 1 339 ? 22.640 -1.677 -19.564 1.00 72.69 339 ARG A CA 1
ATOM 2728 C C . ARG A 1 339 ? 24.101 -1.704 -20.028 1.00 72.69 339 ARG A C 1
ATOM 2730 O O . ARG A 1 339 ? 24.487 -2.441 -20.928 1.00 72.69 339 ARG A O 1
ATOM 2737 N N . LYS A 1 340 ? 24.949 -0.890 -19.399 1.00 60.59 340 LYS A N 1
ATOM 2738 C CA . LYS A 1 340 ? 26.409 -0.915 -19.585 1.00 60.59 340 LYS A CA 1
ATOM 2739 C C . LYS A 1 340 ? 27.055 -1.979 -18.687 1.00 60.59 340 LYS A C 1
ATOM 2741 O O . LYS A 1 340 ? 27.801 -1.647 -17.776 1.00 60.59 340 LYS A O 1
ATOM 2746 N N . GLY A 1 341 ? 26.740 -3.256 -18.915 1.00 58.03 341 GLY A N 1
ATOM 2747 C CA . GLY A 1 341 ? 27.454 -4.386 -18.294 1.00 58.03 341 GLY A CA 1
ATOM 2748 C C . GLY A 1 341 ? 27.272 -4.585 -16.780 1.00 58.03 341 GLY A C 1
ATOM 2749 O O . GLY A 1 341 ? 27.974 -5.411 -16.206 1.00 58.03 341 GLY A O 1
ATOM 2750 N N . GLN A 1 342 ? 26.351 -3.868 -16.130 1.00 57.94 342 GLN A N 1
ATOM 2751 C CA . GLN A 1 342 ? 25.996 -4.082 -14.723 1.00 57.94 342 GLN A CA 1
ATOM 2752 C C . GLN A 1 342 ? 24.831 -5.077 -14.619 1.00 57.94 342 GLN A C 1
ATOM 2754 O O . GLN A 1 342 ? 23.765 -4.866 -15.206 1.00 57.94 342 GLN A O 1
ATOM 2759 N N . TYR A 1 343 ? 25.051 -6.170 -13.886 1.00 64.44 343 TYR A N 1
ATOM 2760 C CA . TYR A 1 343 ? 24.061 -7.210 -13.606 1.0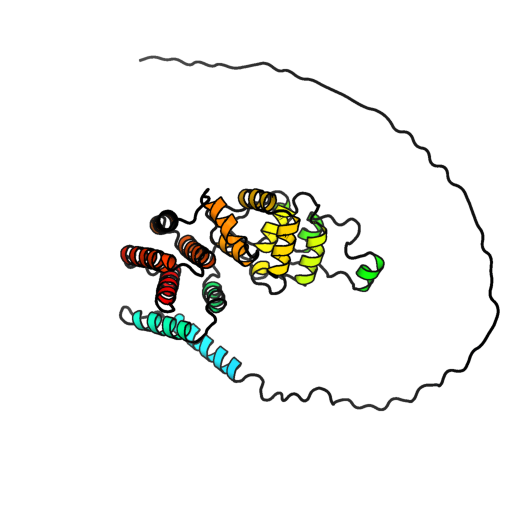0 64.44 343 TYR A CA 1
ATOM 2761 C C . TYR A 1 343 ? 23.519 -7.031 -12.192 1.00 64.44 343 TYR A C 1
ATOM 2763 O O . TYR A 1 343 ? 23.896 -7.749 -11.272 1.00 64.44 343 TYR A O 1
ATOM 2771 N N . GLU A 1 344 ? 22.648 -6.045 -12.012 1.00 73.81 344 GLU A N 1
ATOM 2772 C CA . GLU A 1 344 ? 21.872 -5.960 -10.779 1.00 73.81 344 GLU A CA 1
ATOM 2773 C C . GLU A 1 344 ? 20.619 -6.824 -10.887 1.00 73.81 344 GLU A C 1
ATOM 2775 O O . GLU A 1 344 ? 19.935 -6.829 -11.917 1.00 73.81 344 GLU A O 1
ATOM 2780 N N . VAL A 1 345 ? 20.334 -7.567 -9.817 1.00 75.62 345 VAL A N 1
ATOM 2781 C CA . VAL A 1 345 ? 19.258 -8.567 -9.757 1.00 75.62 345 VAL A CA 1
ATOM 2782 C C . VAL A 1 345 ? 17.909 -7.938 -10.115 1.00 75.62 345 VAL A C 1
ATOM 2784 O O . VAL A 1 345 ? 17.143 -8.505 -10.886 1.00 75.62 345 VAL A O 1
ATOM 2787 N N . GLU A 1 346 ? 17.642 -6.718 -9.652 1.00 79.62 346 GLU A N 1
ATOM 2788 C CA . GLU A 1 346 ? 16.420 -5.972 -9.953 1.00 79.62 346 GLU A CA 1
ATOM 2789 C C . GLU A 1 346 ? 16.255 -5.687 -11.434 1.00 79.62 346 GLU A C 1
ATOM 2791 O O . GLU A 1 346 ? 15.136 -5.734 -11.931 1.00 79.62 346 GLU A O 1
ATOM 2796 N N . LEU A 1 347 ? 17.345 -5.376 -12.139 1.00 79.81 347 LEU A N 1
ATOM 2797 C CA . LEU A 1 347 ? 17.294 -5.066 -13.564 1.00 79.81 347 LEU A CA 1
ATOM 2798 C C . LEU A 1 347 ? 17.038 -6.329 -14.384 1.00 79.81 347 LEU A C 1
ATOM 2800 O O . LEU A 1 347 ? 16.314 -6.266 -15.374 1.00 79.81 347 LEU A O 1
ATOM 2804 N N . VAL A 1 348 ? 17.588 -7.469 -13.951 1.00 81.06 348 VAL A N 1
ATOM 2805 C CA . VAL A 1 348 ? 17.303 -8.784 -14.545 1.00 81.06 348 VAL A CA 1
ATOM 2806 C C . VAL A 1 348 ? 15.833 -9.148 -14.338 1.00 81.06 348 VAL A C 1
ATOM 2808 O O . VAL A 1 348 ? 15.142 -9.467 -15.303 1.00 81.06 348 VAL A O 1
ATOM 2811 N N . ILE A 1 349 ? 15.331 -9.025 -13.105 1.00 80.88 349 ILE A N 1
ATOM 2812 C CA . ILE A 1 349 ? 13.920 -9.275 -12.782 1.00 80.88 349 ILE A CA 1
ATOM 2813 C C . ILE A 1 349 ? 13.018 -8.348 -13.605 1.00 80.88 349 ILE A C 1
ATOM 2815 O O . ILE A 1 349 ? 12.077 -8.806 -14.249 1.00 80.88 349 ILE A O 1
ATOM 2819 N N . LEU A 1 350 ? 13.320 -7.049 -13.627 1.00 83.88 350 LEU A N 1
ATOM 2820 C CA . LEU A 1 350 ? 12.567 -6.045 -14.373 1.00 83.88 350 LEU A CA 1
ATOM 2821 C C . LEU A 1 350 ? 12.523 -6.356 -15.874 1.00 83.88 350 LEU A C 1
ATOM 2823 O O . LEU A 1 350 ? 11.470 -6.228 -16.496 1.00 83.88 350 LEU A O 1
ATOM 2827 N N . GLU A 1 351 ? 13.642 -6.774 -16.463 1.00 83.69 351 GLU A N 1
ATOM 2828 C CA . GLU A 1 351 ? 13.686 -7.189 -17.864 1.00 83.69 351 GLU A CA 1
ATOM 2829 C C . GLU A 1 351 ? 12.835 -8.437 -18.116 1.00 83.69 351 GLU A C 1
ATOM 2831 O O . GLU A 1 351 ? 12.101 -8.472 -19.108 1.00 83.69 351 GLU A O 1
ATOM 2836 N N . GLY A 1 352 ? 12.878 -9.417 -17.209 1.00 80.44 352 GLY A N 1
ATOM 2837 C CA . GLY A 1 352 ? 12.013 -10.596 -17.248 1.00 80.44 352 GLY A CA 1
ATOM 2838 C C . GLY A 1 352 ? 10.529 -10.220 -17.227 1.00 80.44 352 GLY A C 1
ATOM 2839 O O . GLY A 1 352 ? 9.767 -10.678 -18.079 1.00 80.44 352 GLY A O 1
ATOM 2840 N N . TYR A 1 353 ? 10.127 -9.307 -16.336 1.00 80.19 353 TYR A N 1
ATOM 2841 C CA . TYR A 1 353 ? 8.753 -8.793 -16.275 1.00 80.19 353 TYR A CA 1
ATOM 2842 C C . TYR A 1 353 ? 8.325 -8.094 -17.557 1.00 80.19 353 TYR A C 1
ATOM 2844 O O . TYR A 1 353 ? 7.274 -8.405 -18.114 1.00 80.19 353 TYR A O 1
ATOM 2852 N N . LEU A 1 354 ? 9.137 -7.146 -18.029 1.00 83.19 354 LEU A N 1
ATOM 2853 C CA . LEU A 1 354 ? 8.825 -6.382 -19.233 1.00 83.19 354 LEU A CA 1
ATOM 2854 C C . LEU A 1 354 ? 8.755 -7.289 -20.464 1.00 83.19 354 LEU A C 1
ATOM 2856 O O . LEU A 1 354 ? 7.920 -7.065 -21.332 1.00 83.19 354 LEU A O 1
ATOM 2860 N N . THR A 1 355 ? 9.608 -8.310 -20.539 1.00 81.06 355 THR A N 1
ATOM 2861 C CA . THR A 1 355 ? 9.617 -9.270 -21.648 1.00 81.06 355 THR A CA 1
ATOM 2862 C C . THR A 1 355 ? 8.394 -10.180 -21.599 1.00 81.06 355 THR A C 1
ATOM 2864 O O . THR A 1 355 ? 7.698 -10.285 -22.601 1.00 81.06 355 THR A O 1
ATOM 2867 N N . THR A 1 356 ? 8.075 -10.753 -20.436 1.00 77.38 356 THR A N 1
ATOM 2868 C CA . THR A 1 356 ? 6.906 -11.634 -20.270 1.00 77.38 356 THR A CA 1
ATOM 2869 C C . THR A 1 356 ? 5.602 -10.902 -20.581 1.00 77.38 356 THR A C 1
ATOM 2871 O O . THR A 1 356 ? 4.743 -11.429 -21.281 1.00 77.38 356 THR A O 1
ATOM 2874 N N . PHE A 1 357 ? 5.462 -9.657 -20.114 1.00 73.31 357 PHE A N 1
ATOM 2875 C CA . PHE A 1 357 ? 4.274 -8.853 -20.395 1.00 73.31 357 PHE A CA 1
ATOM 2876 C C . PHE A 1 357 ? 4.037 -8.648 -21.897 1.00 73.31 357 PHE A C 1
ATOM 2878 O O . PHE A 1 357 ? 2.897 -8.665 -22.351 1.00 73.31 357 PHE A O 1
ATOM 2885 N N . LEU A 1 358 ? 5.113 -8.440 -22.657 1.00 74.75 358 LEU A N 1
ATOM 2886 C CA . LEU A 1 358 ? 5.042 -8.219 -24.099 1.00 74.75 358 LEU A CA 1
ATOM 2887 C C . LEU A 1 358 ? 4.816 -9.513 -24.898 1.00 74.75 358 LEU A C 1
ATOM 2889 O O . LEU A 1 358 ? 4.462 -9.418 -26.064 1.00 74.75 358 LEU A O 1
ATOM 2893 N N . ILE A 1 359 ? 5.059 -10.689 -24.308 1.00 72.69 359 ILE A N 1
ATOM 2894 C CA . ILE A 1 359 ? 4.863 -11.999 -24.956 1.00 72.69 359 ILE A CA 1
ATOM 2895 C C . ILE A 1 359 ? 3.444 -12.534 -24.716 1.00 72.69 359 ILE A C 1
ATOM 2897 O O . ILE A 1 359 ? 2.849 -13.116 -25.616 1.00 72.69 359 ILE A O 1
ATOM 2901 N N . ASN A 1 360 ? 2.890 -12.330 -23.517 1.00 60.25 360 ASN A N 1
ATOM 2902 C CA . ASN A 1 360 ? 1.596 -12.891 -23.103 1.00 60.25 360 ASN A CA 1
ATOM 2903 C C . ASN A 1 360 ? 0.371 -12.046 -23.523 1.00 60.25 360 ASN A C 1
ATOM 2905 O O . ASN A 1 360 ? -0.709 -12.193 -22.946 1.00 60.25 360 ASN A O 1
ATOM 2909 N N . ARG A 1 361 ? 0.523 -11.156 -24.505 1.00 54.09 361 ARG A N 1
ATOM 2910 C CA . ARG A 1 361 ? -0.553 -10.403 -25.163 1.00 54.09 361 ARG A CA 1
ATOM 2911 C C . ARG A 1 361 ? -0.430 -10.564 -26.667 1.00 54.09 361 ARG A C 1
ATOM 2913 O O . ARG A 1 361 ? -1.498 -10.601 -27.317 1.00 54.09 361 ARG A O 1
#

Foldseek 3Di:
DDDDDDDDDDDDDDDDDDDDDDDDDDDDDDDDDDDDDDDDDDDDDDDDDDDDDDDDDDDDDDPPPPPPPPPVVVVVVVVVVVVVVVVVDDDDDDDCPVVVLVVLLVVVVPDPCPPPVLCPVVPPVCPPWQAWAQQDAAAQDDFDPPVNCVPPNLDDPPDDLLNLSVNQRGDPVCVVPVATTSDDDDPPHDGPDLLSSLVHLLVCLVPPCSLSVLLSQQRHPVNLPDP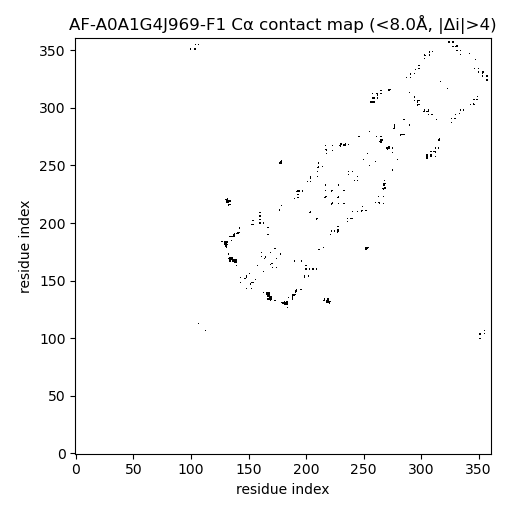NLALVSNQVSCVVNPVVNNVVSCCVHDPLLPLSSLLSSPVSHDPCLQVSVCVSQVHNDDDLVVLVVVLVVCLVVVVLVSNLSSVVSVCSNDPDDPVVLVSLVSSLVVLVVSCPPDDDPSSSVSNSVSVSVNVVD

Solvent-accessible surface area (backbone atoms only — not comparable to full-atom values): 22922 Å² total; per-residue (Å²): 135,81,86,83,88,82,89,86,85,88,87,85,88,82,88,82,88,79,89,82,87,85,80,89,82,90,83,87,82,90,82,84,81,87,81,89,80,92,83,84,86,83,88,83,86,82,81,86,80,84,82,84,78,90,80,89,79,84,89,91,87,82,84,74,73,83,85,69,77,43,68,64,56,54,51,48,50,56,50,50,51,52,52,52,56,60,67,72,49,81,77,79,84,86,82,66,67,64,58,54,53,50,50,50,49,55,59,58,72,72,48,104,44,82,81,56,61,62,52,60,63,55,60,73,78,42,89,85,58,73,40,47,62,48,62,76,38,65,37,70,53,69,80,77,49,72,66,51,34,71,76,63,40,86,57,70,86,89,69,48,70,67,58,52,41,40,28,51,7,29,52,70,71,50,69,76,56,69,65,71,55,49,71,68,88,71,91,81,56,50,82,64,64,51,52,52,52,55,54,54,54,62,74,40,69,84,44,86,68,32,65,55,51,51,53,43,47,60,53,10,52,72,44,54,74,34,84,52,60,41,38,67,61,47,32,54,51,45,62,73,68,27,67,67,59,49,52,60,46,45,62,72,32,44,63,92,75,45,25,63,55,55,36,46,49,35,68,35,22,78,82,40,40,63,58,50,51,25,64,76,65,74,38,96,70,94,46,66,70,57,55,50,50,53,48,49,53,28,59,75,68,67,37,46,67,45,39,37,30,43,51,55,37,53,50,72,67,52,86,80,55,83,69,45,58,66,44,46,52,52,50,46,58,49,51,63,74,66,55,78,86,70,87,50,69,47,58,55,51,42,49,52,51,46,51,50,60,69,67,80,108

Organism: NCBI:txid1230905